Protein AF-A0A6A7G921-F1 (afdb_monomer)

Organism: NCBI:txid1518452

InterPro domains:
  IPR000322 Glycoside hydrolase family 31, TIM barrel domain [PF01055] (3-133)
  IPR013780 Glycosyl hydrolase, all-beta [G3DSA:2.60.40.1180] (153-224)
  IPR013780 Glycosyl hydrolase, all-beta [G3DSA:2.60.40.1180] (225-355)
  IPR017853 Glycoside hydrolase superfamily [SSF51445] (3-141)
  IPR048395 Glycosyl hydrolase family 31, C-terminal domain [PF21365] (141-228)

Secondary structure (DSSP, 8-state):
-HHHHHHHHHHSTTS----EESS--TTGGGT-EEE--S-BSSHHHHHHHHHHHHHHHHTT--SEE-EET-SBS---HHHHHHHHHHHTTSSS-EE---TTSPP-SGGGSHHHHHHHHHHHHHHHHTHHHHHHHHHHHHHH---SEE-HHHH-TT-SGGGS--S-EEETTTEEE----STT-SEEEEEEPSS-EEETTT--EEESSSEEEEEE--TT---EEEETTEEEEEE---SSHHHHTTSPEEEEEE--TTS-EEEEEEE--SS-S--SS-EEEEEEEETTEEEEEEEE-GGGGTT-EEEEEEEET--S--S-EEETTEEPPGGGEEEETTTTEEEEEEEEETTS-EEEEE-

Foldseek 3Di:
DVVQQVVCCVVPVQWHDEDEDDDDDQPCLVRYAYEPPQFALDLVSLLVQLVVQQVCLVSLNQRYGYQFSGAHEHHDPLSNLLSLLVLLPRSNRHHHYYPPHDDSDQVVDPSSVLLNVVNVQVSQFQVQQLVVQVVCCVPPVHGQKHQQCVLVVVDPVSVPDRQKIDRHNWKIWHTDSDPPDQKDWDFDDAWWKAFPPLLATPDHGGDTDIGGHHSSDTGMITGAQEKGKTFRGDPDPVVRVLGAIEIEHHHTPQRKHWDKGKDAPNIGPDCPQIWIWIWMDHPQKTKTHTPDRLVRQPNHWHFKYKYHPAPDDFPWKAKPNRTDDPVQWDADPRRRIIMGTDTGGPSDIIIIGTD

Nearest PDB structures (foldseek):
  2qmj-assembly1_A  TM=9.614E-01  e=1.718E-44  Homo sapiens
  3l4t-assembly1_A  TM=9.668E-01  e=3.507E-44  Homo sapiens
  3ctt-assembly1_A  TM=9.591E-01  e=2.454E-44  unclassified
  3lpp-assembly4_D  TM=9.617E-01  e=1.298E-43  Homo sapiens
  7xoi-assembly8_P  TM=9.635E-01  e=1.336E-38  Aspergillus sojae NBRC 4239

pLDDT: mean 97.69, std 1.47, range [90.44, 98.94]

Sequence (355 aa):
TVATYRGLQTNFPSRRAVVLSRSTFPGSGRYAVHWLGDNTADWVQMAMSIVGMIEFSMFGMPMVGADICGFIGAPDEEMCSRWMQLGAFYPFSRNHNAIGEPDQDPAANPVVAAISRDVLSLRYRYLPYLYTLFYHAHTNGNTVVRPLYNVFPQDVAARDVDDQFMWGNGLMIAPVLVQGATDRNVYFPQGLWYDLVTGGLESNSAATLNVDAPLEKIPVYVRGGAILPTQAPALTTVESRQNPFGLTVALDSALEAAGELYYDDGDDPDMSETYLATLQFKEGVLSAIIEFGEQVADGQIYDNFLLYGYPSNPTVIAVNDAILPSSSWTFDEVNNVLQIFVEVALSEALTVVIK

Structure (mmCIF, N/CA/C/O backbone):
data_AF-A0A6A7G921-F1
#
_entry.id   AF-A0A6A7G921-F1
#
loop_
_atom_site.group_PDB
_atom_site.id
_atom_site.type_symbol
_atom_site.label_atom_id
_atom_site.label_alt_id
_atom_site.label_comp_id
_atom_site.label_asym_id
_atom_site.label_entity_id
_atom_site.label_seq_id
_atom_site.pdbx_PDB_ins_code
_atom_site.Cartn_x
_atom_site.Cartn_y
_atom_site.Cartn_z
_atom_site.occupancy
_atom_site.B_iso_or_equiv
_atom_site.auth_seq_id
_atom_site.auth_comp_id
_atom_site.auth_asym_id
_atom_site.auth_atom_id
_atom_site.pdbx_PDB_model_num
ATOM 1 N N . THR A 1 1 ? 28.036 3.636 -5.675 1.00 94.69 1 THR A N 1
ATOM 2 C CA . THR A 1 1 ? 27.032 3.635 -4.590 1.00 94.69 1 THR A CA 1
ATOM 3 C C . THR A 1 1 ? 27.571 4.163 -3.271 1.00 94.69 1 THR A C 1
ATOM 5 O O . THR A 1 1 ? 27.227 5.282 -2.929 1.00 94.69 1 THR A O 1
ATOM 8 N N . VAL A 1 2 ? 28.465 3.454 -2.560 1.00 97.81 2 VAL A N 1
ATOM 9 C CA . VAL A 1 2 ? 28.975 3.894 -1.234 1.00 97.81 2 VAL A CA 1
ATOM 10 C C . VAL A 1 2 ? 29.609 5.290 -1.260 1.00 97.81 2 VAL A C 1
ATOM 12 O O . VAL A 1 2 ? 29.335 6.103 -0.383 1.00 97.81 2 VAL A O 1
ATOM 15 N N . ALA A 1 3 ? 30.437 5.585 -2.269 1.00 98.12 3 ALA A N 1
ATOM 16 C CA . ALA A 1 3 ? 31.063 6.901 -2.414 1.00 98.12 3 ALA A CA 1
ATOM 17 C C . ALA A 1 3 ? 30.019 8.024 -2.557 1.00 98.12 3 ALA A C 1
ATOM 19 O O . ALA A 1 3 ? 30.110 9.033 -1.865 1.00 98.12 3 ALA A O 1
ATOM 20 N N . THR A 1 4 ? 28.996 7.816 -3.392 1.00 98.12 4 THR A N 1
ATOM 21 C CA . THR A 1 4 ? 27.879 8.755 -3.578 1.00 98.12 4 THR A CA 1
ATOM 22 C C . THR A 1 4 ? 27.080 8.938 -2.291 1.00 98.12 4 THR A C 1
ATOM 24 O O . THR A 1 4 ? 26.843 10.070 -1.891 1.00 98.12 4 THR A O 1
ATOM 27 N N . TYR A 1 5 ? 26.731 7.842 -1.608 1.00 97.50 5 TYR A N 1
ATOM 28 C CA . TYR A 1 5 ? 26.008 7.874 -0.334 1.00 97.50 5 TYR A CA 1
ATOM 29 C C . TYR A 1 5 ? 26.761 8.696 0.724 1.00 97.50 5 TYR A C 1
ATOM 31 O O . TYR A 1 5 ? 26.199 9.619 1.303 1.00 97.50 5 TYR A O 1
ATOM 39 N N . ARG A 1 6 ? 28.067 8.446 0.908 1.00 97.25 6 ARG A N 1
ATOM 40 C CA . ARG A 1 6 ? 28.911 9.231 1.831 1.00 97.25 6 ARG A CA 1
ATOM 41 C C . ARG A 1 6 ? 29.034 10.696 1.418 1.00 97.25 6 ARG A C 1
ATOM 43 O O . ARG A 1 6 ? 29.052 11.574 2.277 1.00 97.25 6 ARG A O 1
ATOM 50 N N . GLY A 1 7 ? 29.117 10.958 0.114 1.00 98.00 7 GLY A N 1
ATOM 51 C CA . GLY A 1 7 ? 29.094 12.312 -0.429 1.00 98.00 7 GLY A CA 1
ATOM 52 C C . GLY A 1 7 ? 27.810 13.046 -0.049 1.00 98.00 7 GLY A C 1
ATOM 53 O O . GLY A 1 7 ? 27.884 14.165 0.449 1.00 98.00 7 GLY A O 1
ATOM 54 N N . LEU A 1 8 ? 26.648 12.404 -0.198 1.00 97.31 8 LEU A N 1
ATOM 55 C CA . LEU A 1 8 ? 25.365 12.971 0.222 1.00 97.31 8 LEU A CA 1
ATOM 56 C C . LEU A 1 8 ? 25.312 13.197 1.734 1.00 97.31 8 LEU A C 1
ATOM 58 O O . LEU A 1 8 ? 24.966 14.293 2.141 1.00 97.31 8 LEU A O 1
ATOM 62 N N . GLN A 1 9 ? 25.758 12.243 2.554 1.00 94.94 9 GLN A N 1
ATOM 63 C CA . GLN A 1 9 ? 25.821 12.430 4.011 1.00 94.94 9 GLN A CA 1
ATOM 64 C C . GLN A 1 9 ? 26.750 13.576 4.435 1.00 94.94 9 GLN A C 1
ATOM 66 O O . GLN A 1 9 ? 26.510 14.229 5.439 1.00 94.94 9 GLN A O 1
ATOM 71 N N . THR A 1 10 ? 27.820 13.841 3.682 1.00 96.56 10 THR A N 1
ATOM 72 C CA . THR A 1 10 ? 28.724 14.964 3.983 1.00 96.56 10 THR A CA 1
ATOM 73 C C . THR A 1 10 ? 28.102 16.308 3.599 1.00 96.56 10 THR A C 1
ATOM 75 O O . THR A 1 10 ? 28.278 17.289 4.313 1.00 96.56 10 THR A O 1
ATOM 78 N N . ASN A 1 11 ? 27.385 16.368 2.472 1.00 97.31 11 ASN A N 1
ATOM 79 C CA . ASN A 1 11 ? 26.785 17.612 1.976 1.00 97.31 11 ASN A CA 1
ATOM 80 C C . ASN A 1 11 ? 25.405 17.906 2.593 1.00 97.31 11 ASN A C 1
ATOM 82 O O . ASN A 1 11 ? 25.003 19.064 2.658 1.00 97.31 11 ASN A O 1
ATOM 86 N N . PHE A 1 12 ? 24.697 16.873 3.053 1.00 96.38 12 PHE A N 1
ATOM 87 C CA . PHE A 1 12 ? 23.348 16.928 3.619 1.00 96.38 12 PHE A CA 1
ATOM 88 C C . PHE A 1 12 ? 23.257 16.026 4.870 1.00 96.38 12 PHE A C 1
ATOM 90 O O . PHE A 1 12 ? 22.553 15.019 4.851 1.00 96.38 12 PHE A O 1
ATOM 97 N N . PRO A 1 13 ? 23.993 16.339 5.953 1.00 93.50 13 PRO A N 1
ATOM 98 C CA . PRO A 1 13 ? 24.142 15.443 7.106 1.00 93.50 13 PRO A CA 1
ATOM 99 C C . PRO A 1 13 ? 22.849 15.172 7.882 1.00 93.50 13 PRO A C 1
ATOM 101 O O . PRO A 1 13 ? 22.725 14.104 8.468 1.00 93.50 13 PRO A O 1
ATOM 104 N N . SER A 1 14 ? 21.890 16.098 7.853 1.00 93.69 14 SER A N 1
ATOM 105 C CA . SER A 1 14 ? 20.587 15.981 8.528 1.00 93.69 14 SER A CA 1
ATOM 106 C C . SER A 1 14 ? 19.486 15.442 7.608 1.00 93.69 14 SER A C 1
ATOM 108 O O . SER A 1 14 ? 18.319 15.755 7.800 1.00 93.69 14 SER A O 1
ATOM 110 N N . ARG A 1 15 ? 19.848 14.734 6.527 1.00 95.00 15 ARG A N 1
ATOM 111 C CA . ARG A 1 15 ? 18.888 14.204 5.546 1.00 95.00 15 ARG A CA 1
ATOM 112 C C . ARG A 1 15 ? 19.252 12.797 5.101 1.00 95.00 15 ARG A C 1
ATOM 114 O O . ARG A 1 15 ? 20.429 12.455 4.942 1.00 95.00 15 ARG A O 1
ATOM 121 N N . ARG A 1 16 ? 18.242 11.980 4.822 1.00 95.31 16 ARG A N 1
ATOM 122 C CA . ARG A 1 16 ? 18.409 10.637 4.272 1.00 95.31 16 ARG A CA 1
ATOM 123 C C . ARG A 1 16 ? 18.876 10.741 2.833 1.00 95.31 16 ARG A C 1
ATOM 125 O O . ARG A 1 16 ? 18.285 11.398 1.980 1.00 95.31 16 ARG A O 1
ATOM 132 N N . ALA A 1 17 ? 19.968 10.047 2.543 1.00 94.88 17 ALA A N 1
ATOM 133 C CA . ALA A 1 17 ? 20.513 9.996 1.200 1.00 94.88 17 ALA A CA 1
ATOM 134 C C . ALA A 1 17 ? 19.670 9.073 0.310 1.00 94.88 17 ALA A C 1
ATOM 136 O O . ALA A 1 17 ? 19.560 7.875 0.573 1.00 94.88 17 ALA A O 1
ATOM 137 N N . VAL A 1 18 ? 19.163 9.607 -0.801 1.00 95.69 18 VAL A N 1
ATOM 138 C CA . VAL A 1 18 ? 18.548 8.811 -1.868 1.00 95.69 18 VAL A CA 1
ATOM 139 C C . VAL A 1 18 ? 19.568 8.611 -2.986 1.00 95.69 18 VAL A C 1
ATOM 141 O O . VAL A 1 18 ? 19.953 9.552 -3.677 1.00 95.69 18 VAL A O 1
ATOM 144 N N . VAL A 1 19 ? 20.020 7.370 -3.166 1.00 98.06 19 VAL A N 1
ATOM 145 C CA . VAL A 1 19 ? 20.916 6.970 -4.259 1.00 98.06 19 VAL A CA 1
ATOM 146 C C . VAL A 1 19 ? 20.221 5.892 -5.071 1.00 98.06 19 VAL A C 1
ATOM 148 O O . VAL A 1 19 ? 19.937 4.825 -4.541 1.00 98.06 19 VAL A O 1
ATOM 151 N N . LEU A 1 20 ? 19.983 6.147 -6.354 1.00 98.25 20 LEU A N 1
ATOM 152 C CA . LEU A 1 20 ? 19.470 5.150 -7.291 1.00 98.25 20 LEU A CA 1
ATOM 153 C C . LEU A 1 20 ? 20.644 4.520 -8.055 1.00 98.25 20 LEU A C 1
ATOM 155 O O . LEU A 1 20 ? 21.427 5.235 -8.681 1.00 98.25 20 LEU A O 1
ATOM 159 N N . SER A 1 21 ? 20.800 3.194 -7.986 1.00 98.31 21 SER A N 1
ATOM 160 C CA . SER A 1 21 ? 21.936 2.476 -8.584 1.00 98.31 21 SER A CA 1
ATOM 161 C C . SER A 1 21 ? 21.491 1.322 -9.476 1.00 98.31 21 SER A C 1
ATOM 163 O O . SER A 1 21 ? 20.717 0.464 -9.053 1.00 98.31 21 SER A O 1
ATOM 165 N N . ARG A 1 22 ? 22.053 1.257 -10.692 1.00 98.25 22 ARG A N 1
ATOM 166 C CA . ARG A 1 22 ? 21.792 0.161 -11.638 1.00 98.25 22 ARG A CA 1
ATOM 167 C C . ARG A 1 22 ? 22.526 -1.115 -11.239 1.00 98.25 22 ARG A C 1
ATOM 169 O O . ARG A 1 22 ? 21.919 -2.153 -11.061 1.00 98.25 22 ARG A O 1
ATOM 176 N N . SER A 1 23 ? 23.846 -1.045 -11.076 1.00 98.31 23 SER A N 1
ATOM 177 C CA . SER A 1 23 ? 24.644 -2.200 -10.645 1.00 98.31 23 SER A CA 1
ATOM 178 C C . SER A 1 23 ? 24.637 -2.329 -9.120 1.00 98.31 23 SER A C 1
ATOM 180 O O . SER A 1 23 ? 24.653 -1.317 -8.405 1.00 98.31 23 SER A O 1
ATOM 182 N N . THR A 1 24 ? 24.621 -3.569 -8.633 1.00 98.50 24 THR A N 1
ATOM 183 C CA . THR A 1 24 ? 24.562 -3.927 -7.212 1.00 98.50 24 THR A CA 1
ATOM 184 C C . THR A 1 24 ? 25.488 -5.117 -6.905 1.00 98.50 24 THR A C 1
ATOM 186 O O . THR A 1 24 ? 25.975 -5.813 -7.793 1.00 98.50 24 THR A O 1
ATOM 189 N N . PHE A 1 25 ? 25.768 -5.312 -5.618 1.00 98.19 25 PHE A N 1
ATOM 190 C CA . PHE A 1 25 ? 26.510 -6.430 -5.015 1.00 98.19 25 PHE A CA 1
ATOM 191 C C . PHE A 1 25 ? 25.893 -6.726 -3.629 1.00 98.19 25 PHE A C 1
ATOM 193 O O . PHE A 1 25 ? 25.278 -5.803 -3.073 1.00 98.19 25 PHE A O 1
ATOM 200 N N . PRO A 1 26 ? 26.036 -7.928 -3.027 1.00 97.88 26 PRO A N 1
ATOM 201 C CA . PRO A 1 26 ? 25.527 -8.197 -1.680 1.00 97.88 26 PRO A CA 1
ATOM 202 C C . PRO A 1 26 ? 25.820 -7.076 -0.671 1.00 97.88 26 PRO A C 1
ATOM 204 O O . PRO A 1 26 ? 26.951 -6.602 -0.551 1.00 97.88 26 PRO A O 1
ATOM 207 N N . GLY A 1 27 ? 24.773 -6.620 0.023 1.00 97.00 27 GLY A N 1
ATOM 208 C CA . GLY A 1 27 ? 24.827 -5.487 0.955 1.00 97.00 27 GLY A CA 1
ATOM 209 C C . GLY A 1 27 ? 24.586 -4.104 0.331 1.00 97.00 27 GLY A C 1
ATOM 210 O O . GLY A 1 27 ? 24.577 -3.110 1.055 1.00 97.00 27 GLY A O 1
ATOM 211 N N . SER A 1 28 ? 24.350 -4.004 -0.984 1.00 98.19 28 SER A N 1
ATOM 212 C CA . SER A 1 28 ? 24.082 -2.713 -1.648 1.00 98.19 28 SER A CA 1
ATOM 213 C C . SER A 1 28 ? 22.816 -2.013 -1.149 1.00 98.19 28 SER A C 1
ATOM 215 O O . SER A 1 28 ? 22.787 -0.782 -1.149 1.00 98.19 28 SER A O 1
ATOM 217 N N . GLY A 1 29 ? 21.817 -2.760 -0.662 1.00 97.50 29 GLY A N 1
ATOM 218 C CA . GLY A 1 29 ? 20.577 -2.209 -0.096 1.00 97.50 29 GLY A CA 1
ATOM 219 C C . GLY A 1 29 ? 20.780 -1.305 1.117 1.00 97.50 29 GLY A C 1
ATOM 220 O O . GLY A 1 29 ? 19.955 -0.439 1.377 1.00 97.50 29 GLY A O 1
ATOM 221 N N . ARG A 1 30 ? 21.932 -1.404 1.796 1.00 96.81 30 ARG A N 1
ATOM 222 C CA . ARG A 1 30 ? 22.319 -0.464 2.858 1.00 96.81 30 ARG A CA 1
ATOM 223 C C . ARG A 1 30 ? 22.515 0.971 2.351 1.00 96.81 30 ARG A C 1
ATOM 225 O O . ARG A 1 30 ? 22.489 1.905 3.145 1.00 96.81 30 ARG A O 1
ATOM 232 N N . TYR A 1 31 ? 22.789 1.147 1.060 1.00 97.56 31 TYR A N 1
ATOM 233 C CA . TYR A 1 31 ? 23.263 2.417 0.509 1.00 97.56 31 TYR A CA 1
ATOM 234 C C . TYR A 1 31 ? 22.406 2.967 -0.627 1.00 97.56 31 TYR A C 1
ATOM 236 O O . TYR A 1 31 ? 22.622 4.116 -1.012 1.00 97.56 31 TYR A O 1
ATOM 244 N N . ALA A 1 32 ? 21.529 2.161 -1.231 1.00 97.44 32 ALA A N 1
ATOM 245 C CA . ALA A 1 32 ? 20.822 2.570 -2.436 1.00 97.44 32 ALA A CA 1
ATOM 246 C C . ALA A 1 32 ? 19.507 1.845 -2.698 1.00 97.44 32 ALA A C 1
ATOM 248 O O . ALA A 1 32 ? 19.320 0.678 -2.360 1.00 97.44 32 ALA A O 1
ATOM 249 N N . VAL A 1 33 ? 18.674 2.578 -3.426 1.00 98.00 33 VAL A N 1
ATOM 250 C CA . VAL A 1 33 ? 17.527 2.125 -4.202 1.00 98.00 33 VAL A CA 1
ATOM 251 C C . VAL A 1 33 ? 18.020 1.451 -5.484 1.00 98.00 33 VAL A C 1
ATOM 253 O O . VAL A 1 33 ? 19.038 1.858 -6.062 1.00 98.00 33 VAL A O 1
ATOM 256 N N . HIS A 1 34 ? 17.288 0.446 -5.954 1.00 98.62 34 HIS A N 1
ATOM 257 C CA . HIS A 1 34 ? 17.547 -0.223 -7.227 1.00 98.62 34 HIS A CA 1
ATOM 258 C C . HIS A 1 34 ? 16.333 -0.124 -8.158 1.00 98.62 34 HIS A C 1
ATOM 260 O O . HIS A 1 34 ? 15.202 0.010 -7.706 1.00 98.62 34 HIS A O 1
ATOM 266 N N . TRP A 1 35 ? 16.567 -0.206 -9.463 1.00 98.62 35 TRP A N 1
ATOM 267 C CA . TRP A 1 35 ? 15.519 -0.470 -10.443 1.00 98.62 35 TRP A CA 1
ATOM 268 C C . TRP A 1 35 ? 16.009 -1.550 -11.400 1.00 98.62 35 TRP A C 1
ATOM 270 O O . TRP A 1 35 ? 17.210 -1.611 -11.667 1.00 98.62 35 TRP A O 1
ATOM 280 N N . LEU A 1 36 ? 15.093 -2.356 -11.939 1.00 98.69 36 LEU A N 1
ATOM 281 C CA . LEU A 1 36 ? 15.415 -3.564 -12.716 1.00 98.69 36 LEU A CA 1
ATOM 282 C C . LEU A 1 36 ? 16.107 -3.304 -14.073 1.00 98.69 36 LEU A C 1
ATOM 284 O O . LEU A 1 36 ? 16.403 -4.245 -14.806 1.00 98.69 36 LEU A O 1
ATOM 288 N N . GLY A 1 37 ? 16.434 -2.050 -14.384 1.00 98.06 37 GLY A N 1
ATOM 289 C CA . GLY A 1 37 ? 17.172 -1.663 -15.578 1.00 98.06 37 GLY A CA 1
ATOM 290 C C . GLY A 1 37 ? 16.272 -1.387 -16.775 1.00 98.06 37 GLY A C 1
ATOM 291 O O . GLY A 1 37 ? 15.084 -1.112 -16.637 1.00 98.06 37 GLY A O 1
ATOM 292 N N . ASP A 1 38 ? 16.896 -1.432 -17.946 1.00 98.50 38 ASP A N 1
ATOM 293 C CA . ASP A 1 38 ? 16.344 -1.012 -19.230 1.00 98.50 38 ASP A CA 1
ATOM 294 C C . ASP A 1 38 ? 15.378 -2.100 -19.769 1.00 98.50 38 ASP A C 1
ATOM 296 O O . ASP A 1 38 ? 15.738 -2.893 -20.641 1.00 98.50 38 ASP A O 1
ATOM 300 N N . ASN A 1 39 ? 14.170 -2.188 -19.198 1.00 98.56 39 ASN A N 1
ATOM 301 C CA . ASN A 1 39 ? 13.118 -3.125 -19.619 1.00 98.56 39 ASN A CA 1
ATOM 302 C C . ASN A 1 39 ? 12.432 -2.679 -20.931 1.00 98.56 39 ASN A C 1
ATOM 304 O O . ASN A 1 39 ? 12.689 -1.602 -21.466 1.00 98.56 39 ASN A O 1
ATOM 308 N N . THR A 1 40 ? 11.554 -3.519 -21.478 1.00 98.62 40 THR A N 1
ATOM 309 C CA . THR A 1 40 ? 10.800 -3.232 -22.715 1.00 98.62 40 THR A CA 1
ATOM 310 C C . THR A 1 40 ? 9.313 -3.085 -22.408 1.00 98.62 40 THR A C 1
ATOM 312 O O . THR A 1 40 ? 8.813 -3.755 -21.504 1.00 98.62 40 THR A O 1
ATOM 315 N N . ALA A 1 41 ? 8.617 -2.232 -23.160 1.00 98.38 41 ALA A N 1
ATOM 316 C CA . ALA A 1 41 ? 7.161 -2.129 -23.202 1.00 98.38 41 ALA A CA 1
ATOM 317 C C . ALA A 1 41 ? 6.550 -3.418 -23.789 1.00 98.38 41 ALA A C 1
ATOM 319 O O . ALA A 1 41 ? 6.232 -3.508 -24.973 1.00 98.38 41 ALA A O 1
ATOM 320 N N . ASP A 1 42 ? 6.480 -4.458 -22.957 1.00 98.06 42 ASP A N 1
ATOM 321 C CA . ASP A 1 42 ? 6.019 -5.800 -23.301 1.00 98.06 42 ASP A CA 1
ATOM 322 C C . ASP A 1 42 ? 5.349 -6.481 -22.088 1.00 98.06 42 ASP A C 1
ATOM 324 O O . ASP A 1 42 ? 5.788 -6.324 -20.945 1.00 98.06 42 ASP A O 1
ATOM 328 N N . TRP A 1 43 ? 4.296 -7.272 -22.325 1.00 98.56 43 TRP A N 1
ATOM 329 C CA . TRP A 1 43 ? 3.520 -7.924 -21.259 1.00 98.56 43 TRP A CA 1
ATOM 330 C C . TRP A 1 43 ? 4.352 -8.942 -20.466 1.00 98.56 43 TRP A C 1
ATOM 332 O O . TRP A 1 43 ? 4.185 -9.062 -19.251 1.00 98.56 43 TRP A O 1
ATOM 342 N N . VAL A 1 44 ? 5.293 -9.637 -21.117 1.00 98.25 44 VAL A N 1
ATOM 343 C CA . VAL A 1 44 ? 6.196 -10.576 -20.437 1.00 98.25 44 VAL A CA 1
ATOM 344 C C . VAL A 1 44 ? 7.160 -9.814 -19.534 1.00 98.25 44 VAL A C 1
ATOM 346 O O . VAL A 1 44 ? 7.397 -10.242 -18.408 1.00 98.25 44 VAL A O 1
ATOM 349 N N . GLN A 1 45 ? 7.679 -8.664 -19.971 1.00 98.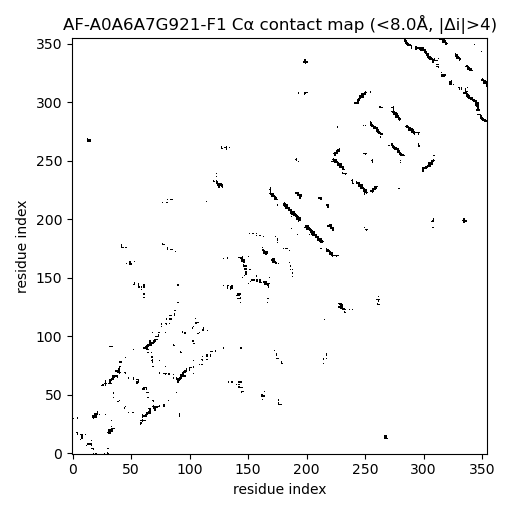56 45 GLN A N 1
ATOM 350 C CA . GLN A 1 45 ? 8.524 -7.805 -19.128 1.00 98.56 45 GLN A CA 1
ATOM 351 C C . GLN A 1 45 ? 7.762 -7.269 -17.910 1.00 98.56 45 GLN A C 1
ATOM 353 O O . GLN A 1 45 ? 8.310 -7.244 -16.805 1.00 98.56 45 GLN A O 1
ATOM 358 N N . MET A 1 46 ? 6.489 -6.903 -18.082 1.00 98.75 46 MET A N 1
ATOM 359 C CA . MET A 1 46 ? 5.629 -6.520 -16.964 1.00 98.75 46 MET A CA 1
ATOM 360 C C . MET A 1 46 ? 5.448 -7.676 -15.972 1.00 98.75 46 MET A C 1
ATOM 362 O O . MET A 1 46 ? 5.615 -7.466 -14.773 1.00 98.75 46 MET A O 1
ATOM 366 N N . ALA A 1 47 ? 5.188 -8.900 -16.435 1.00 98.56 47 ALA A N 1
ATOM 367 C CA . ALA A 1 47 ? 5.081 -10.065 -15.553 1.00 98.56 47 ALA A CA 1
ATOM 368 C C . ALA A 1 47 ? 6.405 -10.375 -14.825 1.00 98.56 47 ALA A C 1
ATOM 370 O O . ALA A 1 47 ? 6.439 -10.497 -13.601 1.00 98.56 47 ALA A O 1
ATOM 371 N N . MET A 1 48 ? 7.524 -10.406 -15.556 1.00 98.56 48 MET A N 1
ATOM 372 C CA . MET A 1 48 ? 8.855 -10.715 -15.011 1.00 98.56 48 MET A CA 1
ATOM 373 C C . MET A 1 48 ? 9.351 -9.677 -13.997 1.00 98.56 48 MET A C 1
ATOM 375 O O . MET A 1 48 ? 10.186 -9.987 -13.145 1.00 98.56 48 MET A O 1
ATOM 379 N N . SER A 1 49 ? 8.816 -8.455 -14.040 1.00 98.81 49 SER A N 1
ATOM 380 C CA . SER A 1 49 ? 9.114 -7.425 -13.042 1.00 98.81 49 SER A CA 1
ATOM 381 C C . SER A 1 49 ? 8.749 -7.845 -11.612 1.00 98.81 49 SER A C 1
ATOM 383 O O . SER A 1 49 ? 9.435 -7.443 -10.671 1.00 98.81 49 SER A O 1
ATOM 385 N N . ILE A 1 50 ? 7.702 -8.665 -11.443 1.00 98.81 50 ILE A N 1
ATOM 386 C CA . ILE A 1 50 ? 7.248 -9.152 -10.136 1.00 98.81 50 ILE A CA 1
ATOM 387 C C . ILE A 1 50 ? 8.304 -10.090 -9.557 1.00 98.81 50 ILE A C 1
ATOM 389 O O . ILE A 1 50 ? 8.734 -9.906 -8.417 1.00 98.81 50 ILE A O 1
ATOM 393 N N . VAL A 1 51 ? 8.787 -11.027 -10.376 1.00 98.25 51 VAL A N 1
ATOM 394 C CA . VAL A 1 51 ? 9.863 -11.955 -10.010 1.00 98.25 51 VAL A CA 1
ATOM 395 C C . VAL A 1 51 ? 11.127 -11.184 -9.634 1.00 98.25 51 VAL A C 1
ATOM 397 O O . VAL A 1 51 ? 11.647 -11.372 -8.535 1.00 98.25 51 VAL A O 1
ATOM 400 N N . GLY A 1 52 ? 11.565 -10.238 -10.472 1.00 98.50 52 GLY A N 1
ATOM 401 C CA . GLY A 1 52 ? 12.741 -9.416 -10.172 1.00 98.50 52 GLY A CA 1
ATOM 402 C C . GLY A 1 52 ? 12.593 -8.618 -8.869 1.00 98.50 52 GLY A C 1
ATOM 403 O O . GLY A 1 52 ? 13.512 -8.558 -8.054 1.00 98.50 52 GLY A O 1
ATOM 404 N N . MET A 1 53 ? 11.421 -8.040 -8.607 1.00 98.00 53 MET A N 1
ATOM 405 C CA . MET A 1 53 ? 11.141 -7.322 -7.358 1.00 98.00 53 MET A CA 1
ATOM 406 C C . MET A 1 53 ? 11.183 -8.240 -6.122 1.00 98.00 53 MET A C 1
ATOM 408 O O . MET A 1 53 ? 11.728 -7.852 -5.081 1.00 98.00 53 MET A O 1
ATOM 412 N N . ILE A 1 54 ? 10.630 -9.451 -6.226 1.00 97.69 54 ILE A N 1
ATOM 413 C CA . ILE A 1 54 ? 10.675 -10.471 -5.169 1.00 97.69 54 ILE A CA 1
ATOM 414 C C . ILE A 1 54 ? 12.126 -10.872 -4.877 1.00 97.69 54 ILE A C 1
ATOM 416 O O . ILE A 1 54 ? 12.547 -10.858 -3.718 1.00 97.69 54 ILE A O 1
ATOM 420 N N . GLU A 1 55 ? 12.911 -11.159 -5.914 1.00 98.12 55 GLU A N 1
ATOM 421 C CA . GLU A 1 55 ? 14.324 -11.525 -5.790 1.00 98.12 55 GLU A CA 1
ATOM 422 C C . GLU A 1 55 ? 15.130 -10.425 -5.085 1.00 98.12 55 GLU A C 1
ATOM 424 O O . GLU A 1 55 ? 15.829 -10.691 -4.106 1.00 98.12 55 GLU A O 1
ATOM 429 N N . PHE A 1 56 ? 14.981 -9.163 -5.500 1.00 98.50 56 PHE A N 1
ATOM 430 C CA . PHE A 1 56 ? 15.686 -8.045 -4.864 1.00 98.50 56 PHE A CA 1
ATOM 431 C C . PHE A 1 56 ? 15.245 -7.786 -3.423 1.00 98.50 56 PHE A C 1
ATOM 433 O O . PHE A 1 56 ? 16.075 -7.406 -2.589 1.00 98.50 56 PHE A O 1
ATOM 440 N N . SER A 1 57 ? 13.984 -8.065 -3.091 1.00 95.81 57 SER A N 1
ATOM 441 C CA . SER A 1 57 ? 13.533 -8.054 -1.699 1.00 95.81 57 SER A CA 1
ATOM 442 C C . SER A 1 57 ? 14.288 -9.100 -0.873 1.00 95.81 57 SER A C 1
ATOM 444 O O . SER A 1 57 ? 14.790 -8.775 0.203 1.00 95.81 57 SER A O 1
ATOM 446 N N . MET A 1 58 ? 14.476 -10.314 -1.403 1.00 94.81 58 MET A N 1
ATOM 447 C CA . MET A 1 58 ? 15.287 -11.364 -0.766 1.00 94.81 58 MET A CA 1
ATOM 448 C C . MET A 1 58 ? 16.784 -11.023 -0.709 1.00 94.81 58 MET A C 1
ATOM 450 O O . MET A 1 58 ? 17.474 -11.433 0.223 1.00 94.81 58 MET A O 1
ATOM 454 N N . PHE A 1 59 ? 17.298 -10.236 -1.656 1.00 97.94 59 PHE A N 1
ATOM 455 C CA . PHE A 1 59 ? 18.681 -9.738 -1.640 1.00 97.94 59 PHE A CA 1
ATOM 456 C C . PHE A 1 59 ? 18.918 -8.613 -0.615 1.00 97.94 59 PHE A C 1
ATOM 458 O O . PHE A 1 59 ? 20.029 -8.080 -0.531 1.00 97.94 59 PHE A O 1
ATOM 465 N N . GLY A 1 60 ? 17.897 -8.236 0.165 1.00 97.81 60 GLY A N 1
ATOM 466 C CA . GLY A 1 60 ? 17.972 -7.148 1.139 1.00 97.81 60 GLY A CA 1
ATOM 467 C C . GLY A 1 60 ? 17.967 -5.765 0.485 1.00 97.81 60 GLY A C 1
ATOM 468 O O . GLY A 1 60 ? 18.559 -4.829 1.020 1.00 97.81 60 GLY A O 1
ATOM 469 N N . MET A 1 61 ? 17.337 -5.632 -0.685 1.00 98.06 61 MET A N 1
ATOM 470 C CA . MET A 1 61 ? 17.146 -4.373 -1.411 1.00 98.06 61 MET A CA 1
ATOM 471 C C . MET A 1 61 ? 15.646 -4.093 -1.600 1.00 98.06 61 MET A C 1
ATOM 473 O O . MET A 1 61 ? 15.142 -4.152 -2.720 1.00 98.06 61 MET A O 1
ATOM 477 N N . PRO A 1 62 ? 14.911 -3.792 -0.513 1.00 97.44 62 PRO A N 1
ATOM 478 C CA . PRO A 1 62 ? 13.450 -3.704 -0.544 1.00 97.44 62 PRO A CA 1
ATOM 479 C C . PRO A 1 62 ? 12.917 -2.502 -1.335 1.00 97.44 62 PRO A C 1
ATOM 481 O O . PRO A 1 62 ? 11.785 -2.540 -1.797 1.00 97.44 62 PRO A O 1
ATOM 484 N N . MET A 1 63 ? 13.705 -1.432 -1.501 1.00 98.19 63 MET A N 1
ATOM 485 C CA . MET A 1 63 ? 13.333 -0.268 -2.313 1.00 98.19 63 MET A CA 1
ATOM 486 C C . MET A 1 63 ? 13.719 -0.537 -3.774 1.00 98.19 63 MET A C 1
ATOM 488 O O . MET A 1 63 ? 14.790 -0.131 -4.233 1.00 98.19 63 MET A O 1
ATOM 492 N N . VAL A 1 64 ? 12.864 -1.290 -4.470 1.00 98.69 64 VAL A N 1
ATOM 493 C CA . VAL A 1 64 ? 13.068 -1.751 -5.850 1.00 98.69 64 VAL A CA 1
ATOM 494 C C . VAL A 1 64 ? 11.780 -1.662 -6.674 1.00 98.69 64 VAL A C 1
ATOM 496 O O . VAL A 1 64 ? 10.683 -1.667 -6.118 1.00 98.69 64 VAL A O 1
ATOM 499 N N . GLY A 1 65 ? 11.915 -1.539 -7.993 1.00 98.69 65 GLY A N 1
ATOM 500 C CA . GLY A 1 65 ? 10.818 -1.574 -8.960 1.00 98.69 65 GLY A CA 1
ATOM 501 C C . GLY A 1 65 ? 11.329 -1.596 -10.402 1.00 98.69 65 GLY A C 1
ATOM 502 O O . GLY A 1 65 ? 12.539 -1.539 -10.639 1.00 98.69 65 GLY A O 1
ATOM 503 N N . ALA A 1 66 ? 10.416 -1.693 -11.364 1.00 98.81 66 ALA A N 1
ATOM 504 C CA . ALA A 1 66 ? 10.719 -1.591 -12.792 1.00 98.81 66 ALA A CA 1
ATOM 505 C C . ALA A 1 66 ? 10.316 -0.220 -13.347 1.00 98.81 66 ALA A C 1
ATOM 507 O O . ALA A 1 66 ? 9.538 0.501 -12.719 1.00 98.81 66 ALA A O 1
ATOM 508 N N . ASP A 1 67 ? 10.814 0.113 -14.538 1.00 98.88 67 ASP A N 1
ATOM 509 C CA . ASP A 1 67 ? 10.335 1.282 -15.270 1.00 98.88 67 ASP A CA 1
ATOM 510 C C . ASP A 1 67 ? 8.918 0.997 -15.784 1.00 98.88 67 ASP A C 1
ATOM 512 O O . ASP A 1 67 ? 8.692 0.116 -16.618 1.00 98.88 67 ASP A O 1
ATOM 516 N N . ILE A 1 68 ? 7.952 1.694 -15.182 1.00 98.88 68 ILE A N 1
ATOM 517 C CA . ILE A 1 68 ? 6.521 1.500 -15.418 1.00 98.88 68 ILE A CA 1
ATOM 518 C C . ILE A 1 68 ? 6.178 1.911 -16.850 1.00 98.88 68 ILE A C 1
ATOM 520 O O . ILE A 1 68 ? 6.668 2.932 -17.327 1.00 98.88 68 ILE A O 1
ATOM 524 N N . CYS A 1 69 ? 5.321 1.113 -17.491 1.00 98.75 69 CYS A N 1
ATOM 525 C CA . CYS A 1 69 ? 4.971 1.164 -18.914 1.00 98.75 69 CYS A CA 1
ATOM 526 C C . CYS A 1 69 ? 6.094 0.718 -19.879 1.00 98.75 69 CYS A C 1
ATOM 528 O O . CYS A 1 69 ? 5.831 0.529 -21.062 1.00 98.75 69 CYS A O 1
ATOM 530 N N . GLY A 1 70 ? 7.288 0.404 -19.363 1.00 98.56 70 GLY A N 1
ATOM 531 C CA . GLY A 1 70 ? 8.434 -0.074 -20.135 1.00 98.56 70 GLY A CA 1
ATOM 532 C C . GLY A 1 70 ? 9.357 1.060 -20.582 1.00 98.56 70 GLY A C 1
ATOM 533 O O . GLY A 1 70 ? 8.905 2.142 -20.935 1.00 98.56 70 GLY A O 1
ATOM 534 N N . PHE A 1 71 ? 10.668 0.821 -20.545 1.00 98.69 71 PHE A N 1
ATOM 535 C CA . PHE A 1 71 ? 11.670 1.816 -20.930 1.00 98.69 71 PHE A CA 1
ATOM 536 C C . PHE A 1 71 ? 11.915 1.852 -22.448 1.00 98.69 71 PHE A C 1
ATOM 538 O O . PHE A 1 71 ? 11.993 2.932 -23.021 1.00 98.69 71 PHE A O 1
ATOM 545 N N . ILE A 1 72 ? 12.060 0.689 -23.096 1.00 98.25 72 ILE A N 1
ATOM 546 C CA . ILE A 1 72 ? 12.283 0.552 -24.549 1.00 98.25 72 ILE A CA 1
ATOM 547 C C . ILE A 1 72 ? 10.963 0.228 -25.251 1.00 98.25 72 ILE A C 1
ATOM 549 O O . ILE A 1 72 ? 10.289 -0.727 -24.864 1.00 98.25 72 ILE A O 1
ATOM 553 N N . GLY A 1 73 ? 10.667 0.914 -26.354 1.00 96.69 73 GLY A N 1
ATOM 554 C CA . GLY A 1 73 ? 9.437 0.744 -27.120 1.00 96.69 73 GLY A CA 1
ATOM 555 C C . GLY A 1 73 ? 8.270 1.565 -26.573 1.00 96.69 73 GLY A C 1
ATOM 556 O O . GLY A 1 73 ? 8.344 2.150 -25.498 1.00 96.69 73 GLY A O 1
ATOM 557 N N . ALA A 1 74 ? 7.175 1.580 -27.331 1.00 95.62 74 ALA A N 1
ATOM 558 C CA . ALA A 1 74 ? 5.969 2.324 -26.998 1.00 95.62 74 ALA A CA 1
ATOM 559 C C . ALA A 1 74 ? 4.861 1.363 -26.528 1.00 95.62 74 ALA A C 1
ATOM 561 O O . ALA A 1 74 ? 4.404 0.545 -27.336 1.00 95.62 74 ALA A O 1
ATOM 562 N N . PRO A 1 75 ? 4.412 1.439 -25.265 1.00 95.31 75 PRO A N 1
ATOM 563 C CA . PRO A 1 75 ? 3.279 0.655 -24.785 1.00 95.31 75 PRO A CA 1
ATOM 564 C C . PRO A 1 75 ? 1.978 1.146 -25.427 1.00 95.31 75 PRO A C 1
ATOM 566 O O . PRO A 1 75 ? 1.828 2.329 -25.741 1.00 95.31 75 PRO A O 1
ATOM 569 N N . ASP A 1 76 ? 1.008 0.247 -25.587 1.00 96.81 76 ASP A N 1
ATOM 570 C CA . ASP A 1 76 ? -0.363 0.666 -25.870 1.00 96.81 76 ASP A CA 1
ATOM 571 C C . ASP A 1 76 ? -1.072 1.160 -24.592 1.00 96.81 76 ASP A C 1
ATOM 573 O O . ASP A 1 76 ? -0.567 1.043 -23.469 1.00 96.81 76 ASP A O 1
ATOM 577 N N . GLU A 1 77 ? -2.250 1.766 -24.772 1.00 98.38 77 GLU A N 1
ATOM 578 C CA . GLU A 1 77 ? -3.054 2.325 -23.677 1.00 98.38 77 GLU A CA 1
ATOM 579 C C . GLU A 1 77 ? -3.380 1.274 -22.607 1.00 98.38 77 GLU A C 1
ATOM 581 O O . GLU A 1 77 ? -3.314 1.567 -21.411 1.00 98.38 77 GLU A O 1
ATOM 586 N N . GLU A 1 78 ? -3.696 0.046 -23.026 1.00 98.75 78 GLU A N 1
ATOM 587 C CA . GLU A 1 78 ? -4.059 -1.042 -22.124 1.00 98.75 78 GLU A CA 1
ATOM 588 C C . GLU A 1 78 ? -2.862 -1.464 -21.271 1.00 98.75 78 GLU A C 1
ATOM 590 O O . GLU A 1 78 ? -2.957 -1.506 -20.042 1.00 98.75 78 GLU A O 1
ATOM 595 N N . MET A 1 79 ? -1.719 -1.723 -21.907 1.00 98.62 79 MET A N 1
ATOM 596 C CA . MET A 1 79 ? -0.498 -2.119 -21.223 1.00 98.62 79 MET A CA 1
ATOM 597 C C . MET A 1 79 ? -0.059 -1.046 -20.236 1.00 98.62 79 MET A C 1
ATOM 599 O O . MET A 1 79 ? 0.211 -1.373 -19.082 1.00 98.62 79 MET A O 1
ATOM 603 N N . CYS A 1 80 ? -0.012 0.228 -20.638 1.00 98.75 80 CYS A N 1
ATOM 604 C CA . CYS A 1 80 ? 0.405 1.278 -19.711 1.00 98.75 80 CYS A CA 1
ATOM 605 C C . CYS A 1 80 ? -0.610 1.461 -18.570 1.00 98.75 80 CYS A C 1
ATOM 607 O O . CYS A 1 80 ? -0.208 1.666 -17.428 1.00 98.75 80 CYS A O 1
ATOM 609 N N . SER A 1 81 ? -1.910 1.265 -18.815 1.00 98.88 81 SER A N 1
ATOM 610 C CA . SER A 1 81 ? -2.927 1.253 -17.752 1.00 98.88 81 SER A CA 1
ATOM 611 C C . SER A 1 81 ? -2.698 0.119 -16.742 1.00 98.88 81 SER A C 1
ATOM 613 O O . SER A 1 81 ? -2.662 0.367 -15.534 1.00 98.88 81 SER A O 1
ATOM 615 N N . ARG A 1 82 ? -2.468 -1.116 -17.213 1.00 98.88 82 ARG A N 1
ATOM 616 C CA . ARG A 1 82 ? -2.163 -2.274 -16.350 1.00 98.88 82 ARG A CA 1
ATOM 617 C C . ARG A 1 82 ? -0.818 -2.141 -15.639 1.00 98.88 82 ARG A C 1
ATOM 619 O O . ARG A 1 82 ? -0.691 -2.523 -14.475 1.00 98.88 82 ARG A O 1
ATOM 626 N N . TRP A 1 83 ? 0.178 -1.544 -16.287 1.00 98.88 83 TRP A N 1
ATOM 627 C CA . TRP A 1 83 ? 1.480 -1.335 -15.666 1.00 98.88 83 TRP A CA 1
ATOM 628 C C . TRP A 1 83 ? 1.442 -0.203 -14.643 1.00 98.88 83 TRP A C 1
ATOM 630 O O . TRP A 1 83 ? 2.075 -0.324 -13.602 1.00 98.88 83 TRP A O 1
ATOM 640 N N . MET A 1 84 ? 0.665 0.862 -14.854 1.00 98.94 84 MET A N 1
ATOM 641 C CA . MET A 1 84 ? 0.434 1.880 -13.821 1.00 98.94 84 MET A CA 1
ATOM 642 C C . MET A 1 84 ? -0.278 1.284 -12.601 1.00 98.94 84 MET A C 1
ATOM 644 O O . MET A 1 84 ? 0.096 1.595 -11.469 1.00 98.94 84 MET A O 1
ATOM 648 N N . GLN A 1 85 ? -1.230 0.369 -12.819 1.00 98.94 85 GLN A N 1
ATOM 649 C CA . GLN A 1 85 ? -1.867 -0.401 -11.750 1.00 98.94 85 GLN A CA 1
ATOM 650 C C . GLN A 1 85 ? -0.859 -1.216 -10.933 1.00 98.94 85 GLN A C 1
ATOM 652 O O . GLN A 1 85 ? -0.780 -1.050 -9.719 1.00 98.94 85 GLN A O 1
ATOM 657 N N . LEU A 1 86 ? -0.065 -2.069 -11.586 1.00 98.94 86 LEU A N 1
ATOM 658 C CA . LEU A 1 86 ? 0.972 -2.869 -10.926 1.00 98.94 86 LEU A CA 1
ATOM 659 C C . LEU A 1 86 ? 2.045 -1.986 -10.270 1.00 98.94 86 LEU A C 1
ATOM 661 O O . LEU A 1 86 ? 2.410 -2.171 -9.111 1.00 98.94 86 LEU A O 1
ATOM 665 N N . GLY A 1 87 ? 2.541 -1.007 -11.016 1.00 98.88 87 GLY A N 1
ATOM 666 C CA . GLY A 1 87 ? 3.672 -0.166 -10.656 1.00 98.88 87 GLY A CA 1
ATOM 667 C C . GLY A 1 87 ? 3.419 0.711 -9.438 1.00 98.88 87 GLY A C 1
ATOM 668 O O . GLY A 1 87 ? 4.339 0.944 -8.654 1.00 98.88 87 GLY A O 1
ATOM 669 N N . ALA A 1 88 ? 2.165 1.101 -9.198 1.00 98.88 88 ALA A N 1
ATOM 670 C CA . ALA A 1 88 ? 1.764 1.768 -7.964 1.00 98.88 88 ALA A CA 1
ATOM 671 C C . ALA A 1 88 ? 2.013 0.917 -6.705 1.00 98.88 88 ALA A C 1
ATOM 673 O O . ALA A 1 88 ? 2.150 1.476 -5.614 1.00 98.88 88 ALA A O 1
ATOM 674 N N . PHE A 1 89 ? 2.156 -0.404 -6.842 1.00 98.88 89 PHE A N 1
ATOM 675 C CA . PHE A 1 89 ? 2.513 -1.322 -5.761 1.00 98.88 89 PHE A CA 1
ATOM 676 C C . PHE A 1 89 ? 3.985 -1.771 -5.783 1.00 98.88 89 PHE A C 1
ATOM 678 O O . PHE A 1 89 ? 4.399 -2.578 -4.949 1.00 98.88 89 PHE A O 1
ATOM 685 N N . TYR A 1 90 ? 4.829 -1.213 -6.655 1.00 98.94 90 TYR A N 1
ATOM 686 C CA . TYR A 1 90 ? 6.277 -1.359 -6.495 1.00 98.94 90 TYR A CA 1
ATOM 687 C C . TYR A 1 90 ? 6.766 -0.524 -5.308 1.00 98.94 90 TYR A C 1
ATOM 689 O O . TYR A 1 90 ? 6.374 0.639 -5.183 1.00 98.94 90 TYR A O 1
ATOM 697 N N . PRO A 1 91 ? 7.660 -1.033 -4.445 1.00 98.69 91 PRO A N 1
ATOM 698 C CA . PRO A 1 91 ? 8.264 -0.221 -3.394 1.00 98.69 91 PRO A CA 1
ATOM 699 C C . PRO A 1 91 ? 8.919 1.057 -3.945 1.00 98.69 91 PRO A C 1
ATOM 701 O O . PRO A 1 91 ? 8.618 2.152 -3.467 1.00 98.69 91 PRO A O 1
ATOM 704 N N . PHE A 1 92 ? 9.699 0.940 -5.027 1.00 98.81 92 PHE A N 1
ATOM 705 C CA . PHE A 1 92 ? 10.158 2.071 -5.838 1.00 98.81 92 PHE A CA 1
ATOM 706 C C . PHE A 1 92 ? 9.308 2.197 -7.113 1.00 98.81 92 PHE A C 1
ATOM 708 O O . PHE A 1 92 ? 9.484 1.445 -8.065 1.00 98.81 92 PHE A O 1
ATOM 715 N N . SER A 1 93 ? 8.380 3.155 -7.130 1.00 98.88 93 SER A N 1
ATOM 716 C CA . SER A 1 93 ? 7.433 3.370 -8.234 1.00 98.88 93 SER A CA 1
ATOM 717 C C . SER A 1 93 ? 7.877 4.538 -9.119 1.00 98.88 93 SER A C 1
ATOM 719 O O . SER A 1 93 ? 7.797 5.692 -8.693 1.00 98.88 93 SER A O 1
ATOM 721 N N . ARG A 1 94 ? 8.317 4.256 -10.352 1.00 98.81 94 ARG A N 1
ATOM 722 C CA . ARG A 1 94 ? 8.760 5.261 -11.333 1.00 98.81 94 ARG A CA 1
ATOM 723 C C . ARG A 1 94 ? 8.304 4.896 -12.749 1.00 98.81 94 ARG A C 1
ATOM 725 O O . ARG A 1 94 ? 8.630 3.822 -13.235 1.00 98.81 94 ARG A O 1
ATOM 732 N N . ASN A 1 95 ? 7.634 5.823 -13.431 1.00 98.81 95 ASN A N 1
ATOM 733 C CA . ASN A 1 95 ? 7.489 5.791 -14.889 1.00 98.81 95 ASN A CA 1
ATOM 734 C C . ASN A 1 95 ? 8.721 6.471 -15.514 1.00 98.81 95 ASN A C 1
ATOM 736 O O . ASN A 1 95 ? 9.102 7.572 -15.102 1.00 98.81 95 ASN A O 1
ATOM 740 N N . HIS A 1 96 ? 9.398 5.781 -16.429 1.00 98.62 96 HIS A N 1
ATOM 741 C CA . HIS A 1 96 ? 10.611 6.257 -17.090 1.00 98.62 96 HIS A CA 1
ATOM 742 C C . HIS A 1 96 ? 10.659 5.727 -18.520 1.00 98.62 96 HIS A C 1
ATOM 744 O O . HIS A 1 96 ? 10.236 4.604 -18.760 1.00 98.62 96 HIS A O 1
ATOM 750 N N . ASN A 1 97 ? 11.169 6.532 -19.450 1.00 98.31 97 ASN A N 1
ATOM 751 C CA . ASN A 1 97 ? 11.074 6.274 -20.882 1.00 98.31 97 ASN A CA 1
ATOM 752 C C . ASN A 1 97 ? 12.414 6.513 -21.590 1.00 98.31 97 ASN A C 1
ATOM 754 O O . ASN A 1 97 ? 13.213 7.347 -21.141 1.00 98.31 97 ASN A O 1
ATOM 758 N N . ALA A 1 98 ? 12.654 5.805 -22.692 1.00 98.06 98 ALA A N 1
ATOM 759 C CA . ALA A 1 98 ? 13.843 5.977 -23.512 1.00 98.06 98 ALA A CA 1
ATOM 760 C C . ALA A 1 98 ? 13.762 7.222 -24.407 1.00 98.06 98 ALA A C 1
ATOM 762 O O . ALA A 1 98 ? 12.705 7.758 -24.737 1.00 98.06 98 ALA A O 1
ATOM 763 N N . ILE A 1 99 ? 14.936 7.698 -24.825 1.00 97.62 99 ILE A N 1
ATOM 764 C CA . ILE A 1 99 ? 15.034 8.807 -25.771 1.00 97.62 99 ILE A CA 1
ATOM 765 C C . ILE A 1 99 ? 14.439 8.412 -27.128 1.00 97.62 99 ILE A C 1
ATOM 767 O O . ILE A 1 99 ? 14.843 7.418 -27.725 1.00 97.62 99 ILE A O 1
ATOM 771 N N . GLY A 1 100 ? 13.535 9.244 -27.644 1.00 96.81 100 GLY A N 1
ATOM 772 C CA . GLY A 1 100 ? 12.926 9.056 -28.962 1.00 96.81 100 GLY A CA 1
ATOM 773 C C . GLY A 1 100 ? 11.659 8.199 -28.970 1.00 96.81 100 GLY A C 1
ATOM 774 O O . GLY A 1 100 ? 11.033 8.112 -30.024 1.00 96.81 100 GLY A O 1
ATOM 775 N N . GLU A 1 101 ? 11.264 7.627 -27.832 1.00 97.12 101 GLU A N 1
ATOM 776 C CA . GLU A 1 101 ? 9.954 6.991 -27.675 1.00 97.12 101 GLU A CA 1
ATOM 777 C C . GLU A 1 101 ? 8.849 8.051 -27.478 1.00 97.12 101 GLU A C 1
ATOM 779 O O . GLU A 1 101 ? 9.140 9.162 -27.018 1.00 97.12 101 GLU A O 1
ATOM 784 N N . PRO A 1 102 ? 7.584 7.749 -27.828 1.00 97.00 102 PRO A N 1
ATOM 785 C CA . PRO A 1 102 ? 6.446 8.624 -27.544 1.00 97.00 102 PRO A CA 1
ATOM 786 C C . PRO A 1 102 ? 6.262 8.877 -26.043 1.00 97.00 102 PRO A C 1
ATOM 788 O O . PRO A 1 102 ? 6.606 8.026 -25.225 1.00 97.00 102 PRO A O 1
ATOM 791 N N . ASP A 1 103 ? 5.667 10.017 -25.685 1.00 97.69 103 ASP A N 1
ATOM 792 C CA . ASP A 1 103 ? 5.347 10.337 -24.291 1.00 97.69 103 ASP A CA 1
ATOM 793 C C . ASP A 1 103 ? 4.433 9.265 -23.674 1.00 97.69 103 ASP A C 1
ATOM 795 O O . ASP A 1 103 ? 3.431 8.859 -24.267 1.00 97.69 103 ASP A O 1
ATOM 799 N N . GLN A 1 104 ? 4.787 8.827 -22.465 1.00 98.25 104 GLN A N 1
ATOM 800 C CA . GLN A 1 104 ? 4.058 7.803 -21.708 1.00 98.25 104 GLN A CA 1
ATOM 801 C C . GLN A 1 104 ? 3.818 8.200 -20.248 1.00 98.25 104 GLN A C 1
ATOM 803 O O . GLN A 1 104 ? 3.480 7.354 -19.417 1.00 98.25 104 GLN A O 1
ATOM 808 N N . ASP A 1 105 ? 4.026 9.474 -19.896 1.00 98.00 105 ASP A N 1
ATOM 809 C CA . ASP A 1 105 ? 3.583 9.965 -18.598 1.00 98.00 105 ASP A CA 1
ATOM 810 C C . ASP A 1 105 ? 2.052 9.839 -18.493 1.00 98.00 105 ASP A C 1
ATOM 812 O O . ASP A 1 105 ? 1.357 9.902 -19.511 1.00 98.00 105 ASP A O 1
ATOM 816 N N . PRO A 1 106 ? 1.485 9.672 -17.282 1.00 98.06 106 PRO A N 1
ATOM 817 C CA . PRO A 1 106 ? 0.059 9.402 -17.151 1.00 98.06 106 PRO A CA 1
ATOM 818 C C . PRO A 1 106 ? -0.850 10.425 -17.839 1.00 98.06 106 PRO A C 1
ATOM 820 O O . PRO A 1 106 ? -1.930 10.054 -18.279 1.00 98.06 106 PRO A O 1
ATOM 823 N N . ALA A 1 107 ? -0.439 11.695 -17.950 1.00 97.88 107 ALA A N 1
ATOM 824 C CA . ALA A 1 107 ? -1.261 12.744 -18.547 1.00 97.88 107 ALA A CA 1
ATOM 825 C C . ALA A 1 107 ? -1.273 12.715 -20.086 1.00 97.88 107 ALA A C 1
ATOM 827 O O . ALA A 1 107 ? -2.141 13.352 -20.687 1.00 97.88 107 ALA A O 1
ATOM 828 N N . ALA A 1 108 ? -0.373 11.961 -20.726 1.00 97.44 108 ALA A N 1
ATOM 829 C CA . ALA A 1 108 ? -0.332 11.793 -22.177 1.00 97.44 108 ALA A CA 1
ATOM 830 C C . ALA A 1 108 ? -1.568 11.056 -22.735 1.00 97.44 108 ALA A C 1
ATOM 832 O O . ALA A 1 108 ? -1.911 11.223 -23.906 1.00 97.44 108 ALA A O 1
ATOM 833 N N . ASN A 1 109 ? -2.273 10.278 -21.902 1.00 98.12 109 ASN A N 1
ATOM 834 C CA . ASN A 1 109 ? -3.491 9.565 -22.279 1.00 98.12 109 ASN A CA 1
ATOM 835 C C . ASN A 1 109 ? -4.582 9.694 -21.186 1.00 98.12 109 ASN A C 1
ATOM 837 O O . ASN A 1 109 ? -4.328 9.346 -20.035 1.00 98.12 109 ASN A O 1
ATOM 841 N N . PRO A 1 110 ? -5.819 10.131 -21.505 1.00 98.25 110 PRO A N 1
ATOM 842 C CA . PRO A 1 110 ? -6.880 10.319 -20.507 1.00 98.25 110 PRO A CA 1
ATOM 843 C C . PRO A 1 110 ? -7.318 9.060 -19.739 1.00 98.25 110 PRO A C 1
ATOM 845 O O . PRO A 1 110 ? -7.681 9.169 -18.566 1.00 98.25 110 PRO A O 1
ATOM 848 N N . VAL A 1 111 ? -7.302 7.883 -20.377 1.00 98.44 111 VAL A N 1
ATOM 849 C CA . VAL A 1 111 ? -7.654 6.601 -19.740 1.00 98.44 111 VAL A CA 1
ATOM 850 C C . VAL A 1 111 ? -6.563 6.212 -18.747 1.00 98.44 111 VAL A C 1
ATOM 852 O O . VAL A 1 111 ? -6.852 5.980 -17.570 1.00 98.44 111 VAL A O 1
ATOM 855 N N . VAL A 1 112 ? -5.300 6.270 -19.185 1.00 98.69 112 VAL A N 1
ATOM 856 C CA . VAL A 1 112 ? -4.138 6.028 -18.316 1.00 98.69 112 VAL A CA 1
ATOM 857 C C . VAL A 1 112 ? -4.127 7.021 -17.154 1.00 98.69 112 VAL A C 1
ATOM 859 O O . VAL A 1 112 ? -3.917 6.609 -16.016 1.00 98.69 112 VAL A O 1
ATOM 862 N N . ALA A 1 113 ? -4.418 8.305 -17.390 1.00 98.75 113 ALA A N 1
ATOM 863 C CA . ALA A 1 113 ? -4.475 9.336 -16.353 1.00 98.75 113 ALA A CA 1
ATOM 864 C C . ALA A 1 113 ? -5.505 9.015 -15.262 1.00 98.75 113 ALA A C 1
ATOM 866 O O . ALA A 1 113 ? -5.214 9.164 -14.073 1.00 98.75 113 ALA A O 1
ATOM 867 N N . ALA A 1 114 ? -6.709 8.588 -15.655 1.00 98.62 114 ALA A N 1
ATOM 868 C CA . ALA A 1 114 ? -7.777 8.262 -14.718 1.00 98.62 114 ALA A CA 1
ATOM 869 C C . ALA A 1 114 ? -7.400 7.064 -13.838 1.00 98.62 114 ALA A C 1
ATOM 871 O O . ALA A 1 114 ? -7.421 7.180 -12.614 1.00 98.62 114 ALA A O 1
ATOM 872 N N . ILE A 1 115 ? -6.958 5.970 -14.460 1.00 98.69 115 ILE A N 1
ATOM 873 C CA . ILE A 1 115 ? -6.539 4.749 -13.760 1.00 98.69 115 ILE A CA 1
ATOM 874 C C . ILE A 1 115 ? -5.337 5.027 -12.853 1.00 98.69 115 ILE A C 1
ATOM 876 O O . ILE A 1 115 ? -5.318 4.624 -11.690 1.00 98.69 115 ILE A O 1
ATOM 880 N N . SER A 1 116 ? -4.356 5.774 -13.362 1.00 98.75 116 SER A N 1
ATOM 881 C CA . SER A 1 116 ? -3.163 6.162 -12.610 1.00 98.75 116 SER A CA 1
ATOM 882 C C . SER A 1 116 ? -3.513 6.981 -11.379 1.00 98.75 116 SER A C 1
ATOM 884 O O . SER A 1 116 ? -2.974 6.722 -10.309 1.00 98.75 116 SER A O 1
ATOM 886 N N . ARG A 1 117 ? -4.419 7.959 -11.494 1.00 98.69 117 ARG A N 1
ATOM 887 C CA . ARG A 1 117 ? -4.848 8.778 -10.354 1.00 98.69 117 ARG A CA 1
ATOM 888 C C . ARG A 1 117 ? -5.474 7.915 -9.266 1.00 98.69 117 ARG A C 1
ATOM 890 O O . ARG A 1 117 ? -5.159 8.110 -8.094 1.00 98.69 117 ARG A O 1
ATOM 897 N N . ASP A 1 118 ? -6.339 6.983 -9.642 1.00 98.19 118 ASP A N 1
ATOM 898 C CA . ASP A 1 118 ? -7.082 6.166 -8.689 1.00 98.19 118 ASP A CA 1
ATOM 899 C C . ASP A 1 118 ? -6.132 5.197 -7.958 1.00 98.19 118 ASP A C 1
ATOM 901 O O . ASP A 1 118 ? -6.106 5.159 -6.724 1.00 98.19 118 ASP A O 1
ATOM 905 N N . VAL A 1 119 ? -5.244 4.506 -8.685 1.00 98.62 119 VAL A N 1
ATOM 906 C CA . VAL A 1 119 ? -4.290 3.566 -8.070 1.00 98.62 119 VAL A CA 1
ATOM 907 C C . VAL A 1 119 ? -3.139 4.261 -7.327 1.00 98.62 119 VAL A C 1
ATOM 909 O O . VAL A 1 119 ? -2.700 3.782 -6.281 1.00 98.62 119 VAL A O 1
ATOM 912 N N . LEU A 1 120 ? -2.669 5.426 -7.788 1.00 98.88 120 LEU A N 1
ATOM 913 C CA . LEU A 1 120 ? -1.679 6.214 -7.045 1.00 98.88 120 LEU A CA 1
ATOM 914 C C . LEU A 1 120 ? -2.295 6.825 -5.786 1.00 98.88 120 LEU A C 1
ATOM 916 O O . LEU A 1 120 ? -1.618 6.909 -4.766 1.00 98.88 120 LEU A O 1
ATOM 920 N N . SER A 1 121 ? -3.581 7.178 -5.809 1.00 98.62 121 SER A N 1
ATOM 921 C CA . SER A 1 121 ? -4.295 7.610 -4.604 1.00 98.62 121 SER A CA 1
ATOM 922 C C . SER A 1 121 ? -4.397 6.475 -3.580 1.00 98.62 121 SER A C 1
ATOM 924 O O . SER A 1 121 ? -4.201 6.720 -2.388 1.00 98.62 121 SER A O 1
ATOM 926 N N . LEU A 1 122 ? -4.612 5.227 -4.025 1.00 98.31 122 LEU A N 1
ATOM 927 C CA . LEU A 1 122 ? -4.510 4.043 -3.160 1.00 98.31 122 LEU A CA 1
ATOM 928 C C . LEU A 1 122 ? -3.09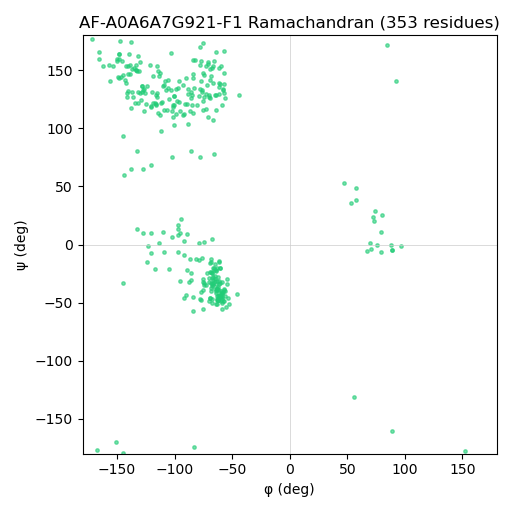2 3.873 -2.604 1.00 98.31 122 LEU A C 1
ATOM 930 O O . LEU A 1 122 ? -2.932 3.729 -1.394 1.00 98.31 122 LEU A O 1
ATOM 934 N N . ARG A 1 123 ? -2.053 3.965 -3.446 1.00 98.88 123 ARG A N 1
ATOM 935 C CA . ARG A 1 123 ? -0.657 3.927 -2.981 1.00 98.88 123 ARG A CA 1
ATOM 936 C C . ARG A 1 123 ? -0.408 4.964 -1.886 1.00 98.88 123 ARG A C 1
ATOM 938 O O . ARG A 1 123 ? 0.121 4.609 -0.839 1.00 98.88 123 ARG A O 1
ATOM 945 N N . TYR A 1 124 ? -0.783 6.223 -2.123 1.00 98.88 124 TYR A N 1
ATOM 946 C CA . TYR A 1 124 ? -0.570 7.324 -1.179 1.00 98.88 124 TYR A CA 1
ATOM 947 C C . TYR A 1 124 ? -1.325 7.109 0.131 1.00 98.88 124 TYR A C 1
ATOM 949 O O . TYR A 1 124 ? -0.774 7.386 1.194 1.00 98.88 124 TYR A O 1
ATOM 957 N N . ARG A 1 125 ? -2.535 6.540 0.065 1.00 98.81 125 ARG A N 1
ATOM 958 C CA . ARG A 1 125 ? -3.311 6.183 1.253 1.00 98.81 125 ARG A CA 1
ATOM 959 C C . ARG A 1 125 ? -2.584 5.188 2.154 1.00 98.81 125 ARG A C 1
ATOM 961 O O . ARG A 1 125 ? -2.624 5.342 3.369 1.00 98.81 125 ARG A O 1
ATOM 968 N N . TYR A 1 126 ? -1.907 4.199 1.572 1.00 98.88 126 TYR A N 1
ATOM 969 C CA . TYR A 1 126 ? -1.199 3.139 2.302 1.00 98.88 126 TYR A CA 1
ATOM 970 C C . TYR A 1 126 ? 0.309 3.393 2.470 1.00 98.88 126 TYR A C 1
ATOM 972 O O . TYR A 1 126 ? 1.041 2.490 2.883 1.00 98.88 126 TYR A O 1
ATOM 980 N N . LEU A 1 127 ? 0.801 4.611 2.206 1.00 98.94 127 LEU A N 1
ATOM 981 C CA . LEU A 1 127 ? 2.197 4.961 2.489 1.00 98.94 127 LEU A CA 1
ATOM 982 C C . LEU A 1 127 ? 2.595 4.757 3.960 1.00 98.94 127 LEU A C 1
ATOM 984 O O . LEU A 1 127 ? 3.704 4.268 4.157 1.00 98.94 127 LEU A O 1
ATOM 988 N N . PRO A 1 128 ? 1.756 5.033 4.983 1.00 98.88 128 PRO A N 1
ATOM 989 C CA . PRO A 1 128 ? 2.115 4.726 6.372 1.00 98.88 128 PRO A CA 1
ATOM 990 C C . PRO A 1 128 ? 2.377 3.236 6.608 1.00 98.88 128 PRO A C 1
ATOM 992 O O . PRO A 1 128 ? 3.360 2.873 7.256 1.00 98.88 128 PRO A O 1
ATOM 995 N N . TYR A 1 129 ? 1.553 2.359 6.022 1.00 98.94 129 TYR A N 1
ATOM 996 C CA . TYR A 1 129 ? 1.784 0.916 6.070 1.00 98.94 129 TYR A CA 1
ATOM 997 C C . TYR A 1 129 ? 3.090 0.540 5.366 1.00 98.94 129 TYR A C 1
ATOM 999 O O . TYR A 1 129 ? 3.948 -0.109 5.964 1.00 98.94 129 TYR A O 1
ATOM 1007 N N . LEU A 1 130 ? 3.289 1.002 4.126 1.00 98.88 130 LEU A N 1
ATOM 1008 C CA . LEU A 1 130 ? 4.508 0.726 3.362 1.00 98.88 130 LEU A CA 1
ATOM 1009 C C . LEU A 1 130 ? 5.767 1.217 4.096 1.00 98.88 130 LEU A C 1
ATOM 1011 O O . LEU A 1 130 ? 6.783 0.526 4.126 1.00 98.88 130 LEU A O 1
ATOM 1015 N N . TYR A 1 131 ? 5.697 2.390 4.716 1.00 98.88 131 TYR A N 1
ATOM 1016 C CA . TYR A 1 131 ? 6.792 2.983 5.471 1.00 98.88 131 TYR A CA 1
ATOM 1017 C C . TYR A 1 131 ? 7.104 2.208 6.755 1.00 98.88 131 TYR A C 1
ATOM 1019 O O . TYR A 1 131 ? 8.272 1.972 7.061 1.00 98.88 131 TYR A O 1
ATOM 1027 N N . THR A 1 132 ? 6.076 1.697 7.435 1.00 98.88 132 THR A N 1
ATOM 1028 C CA . THR A 1 132 ? 6.242 0.775 8.569 1.00 98.88 132 THR A CA 1
ATOM 1029 C C . THR A 1 132 ? 6.915 -0.533 8.132 1.00 98.88 132 THR A C 1
ATOM 1031 O O . THR A 1 132 ? 7.817 -1.030 8.806 1.00 98.88 132 THR A O 1
ATOM 1034 N N . LEU A 1 133 ? 6.593 -1.067 6.946 1.00 98.88 133 LEU A N 1
ATOM 1035 C CA . LEU A 1 133 ? 7.323 -2.219 6.395 1.00 98.88 133 LEU A CA 1
ATOM 1036 C C . LEU A 1 133 ? 8.807 -1.903 6.155 1.00 98.88 133 LEU A C 1
ATOM 1038 O O . LEU A 1 133 ? 9.664 -2.750 6.418 1.00 98.88 133 LEU A O 1
ATOM 1042 N N . PHE A 1 134 ? 9.123 -0.696 5.677 1.00 98.75 134 PHE A N 1
ATOM 1043 C CA . PHE A 1 134 ? 10.506 -0.247 5.503 1.00 98.75 134 PHE A CA 1
ATOM 1044 C C . PHE A 1 134 ? 11.247 -0.061 6.825 1.00 98.75 134 PHE A C 1
ATOM 1046 O O . PHE A 1 134 ? 12.430 -0.401 6.886 1.00 98.75 134 PHE A O 1
ATOM 1053 N N . TYR A 1 135 ? 10.568 0.402 7.876 1.00 98.38 135 TYR A N 1
ATOM 1054 C CA . TYR A 1 135 ? 11.115 0.426 9.230 1.00 98.38 135 TYR A CA 1
ATOM 1055 C C . TYR A 1 135 ? 11.579 -0.975 9.648 1.00 98.38 135 TYR A C 1
ATOM 1057 O O . TYR A 1 135 ? 12.763 -1.165 9.920 1.00 98.38 135 TYR A O 1
ATOM 1065 N N . HIS A 1 136 ? 10.719 -1.994 9.552 1.00 98.31 136 HIS A N 1
ATOM 1066 C CA . HIS A 1 136 ? 11.116 -3.365 9.893 1.00 98.31 136 HIS A CA 1
ATOM 1067 C C . HIS A 1 136 ? 12.186 -3.946 8.961 1.00 98.31 136 HIS A C 1
ATOM 1069 O O . HIS A 1 136 ? 13.001 -4.776 9.378 1.00 98.31 136 HIS A O 1
ATOM 1075 N N . ALA A 1 137 ? 12.201 -3.548 7.688 1.00 98.25 137 ALA A N 1
ATOM 1076 C CA . ALA A 1 137 ? 13.276 -3.931 6.783 1.00 98.25 137 ALA A CA 1
ATOM 1077 C C . ALA A 1 137 ? 14.623 -3.345 7.233 1.00 98.25 137 ALA A C 1
ATOM 1079 O O . ALA A 1 137 ? 15.641 -4.036 7.199 1.00 98.25 137 ALA A O 1
ATOM 1080 N N . HIS A 1 138 ? 14.619 -2.100 7.710 1.00 97.56 138 HIS A N 1
ATOM 1081 C CA . HIS A 1 138 ? 15.795 -1.413 8.227 1.00 97.56 138 HIS A CA 1
ATOM 1082 C C . HIS A 1 138 ? 16.289 -1.998 9.560 1.00 97.56 138 HIS A C 1
ATOM 1084 O O . HIS A 1 138 ? 17.486 -2.244 9.711 1.00 97.56 138 HIS A O 1
ATOM 1090 N N . THR A 1 139 ? 15.389 -2.247 10.514 1.00 97.06 139 THR A N 1
ATOM 1091 C CA . THR A 1 139 ? 15.740 -2.646 11.888 1.00 97.06 139 THR A CA 1
ATOM 1092 C C . THR A 1 139 ? 15.905 -4.152 12.071 1.00 97.06 139 THR A C 1
ATOM 1094 O O . THR A 1 139 ? 16.720 -4.585 12.885 1.00 97.06 139 THR A O 1
ATOM 1097 N N . ASN A 1 140 ? 15.147 -4.967 11.330 1.00 97.31 140 ASN A N 1
ATOM 1098 C CA . ASN A 1 140 ? 15.079 -6.419 11.524 1.00 97.31 140 ASN A CA 1
ATOM 1099 C C . ASN A 1 140 ? 15.495 -7.228 10.286 1.00 97.31 140 ASN A C 1
ATOM 1101 O O . ASN A 1 140 ? 15.611 -8.449 10.375 1.00 97.31 140 ASN A O 1
ATOM 1105 N N . GLY A 1 141 ? 15.732 -6.578 9.141 1.00 96.56 141 GLY A N 1
ATOM 1106 C CA . GLY A 1 141 ? 16.028 -7.272 7.885 1.00 96.56 141 GLY A CA 1
ATOM 1107 C C . GLY A 1 141 ? 14.807 -7.960 7.268 1.00 96.56 141 GLY A C 1
ATOM 1108 O O . GLY A 1 141 ? 14.963 -8.877 6.462 1.00 96.56 141 GLY A O 1
ATOM 1109 N N . ASN A 1 142 ? 13.596 -7.537 7.645 1.00 96.88 142 ASN A N 1
ATOM 1110 C CA . ASN A 1 142 ? 12.361 -8.034 7.045 1.00 96.88 142 ASN A CA 1
ATOM 1111 C C . ASN A 1 142 ? 12.257 -7.629 5.564 1.00 96.88 142 ASN A C 1
ATOM 1113 O O . ASN A 1 142 ? 12.831 -6.640 5.115 1.00 96.88 142 ASN A O 1
ATOM 1117 N N . THR A 1 143 ? 11.459 -8.366 4.797 1.00 97.06 143 THR A N 1
ATOM 1118 C CA . THR A 1 143 ? 11.124 -8.001 3.416 1.00 97.06 143 THR A CA 1
ATOM 1119 C C . THR A 1 143 ? 9.870 -7.127 3.363 1.00 97.06 143 THR A C 1
ATOM 1121 O O . THR A 1 143 ? 8.926 -7.335 4.138 1.00 97.06 143 THR A O 1
ATOM 1124 N N . VAL A 1 144 ? 9.863 -6.161 2.436 1.00 98.38 144 VAL A N 1
ATOM 1125 C CA . VAL A 1 144 ? 8.704 -5.298 2.139 1.00 98.38 144 VAL A CA 1
ATOM 1126 C C . VAL A 1 144 ? 7.766 -6.003 1.167 1.00 98.38 144 VAL A C 1
ATOM 1128 O O . VAL A 1 144 ? 6.617 -6.256 1.512 1.00 98.38 144 VAL A O 1
ATOM 1131 N N . VAL A 1 145 ? 8.271 -6.389 -0.007 1.00 98.19 145 VAL A N 1
ATOM 1132 C CA . VAL A 1 145 ? 7.563 -7.285 -0.925 1.00 98.19 145 VAL A CA 1
ATOM 1133 C C . VAL A 1 145 ? 7.898 -8.727 -0.574 1.00 98.19 145 VAL A C 1
ATOM 1135 O O . VAL A 1 145 ? 9.066 -9.059 -0.358 1.00 98.19 145 VAL A O 1
ATOM 1138 N N . ARG A 1 146 ? 6.881 -9.590 -0.509 1.00 97.69 146 ARG A N 1
ATOM 1139 C CA . ARG A 1 146 ? 7.047 -11.012 -0.192 1.00 97.69 146 ARG A CA 1
ATOM 1140 C C . ARG A 1 146 ? 6.362 -11.886 -1.238 1.00 97.69 146 ARG A C 1
ATOM 1142 O O . ARG A 1 146 ? 5.217 -11.605 -1.589 1.00 97.69 146 ARG A O 1
ATOM 1149 N N . PRO A 1 147 ? 7.002 -12.971 -1.693 1.00 97.56 147 PRO A N 1
ATOM 1150 C CA . PRO A 1 147 ? 6.284 -14.027 -2.385 1.00 97.56 147 PRO A CA 1
ATOM 1151 C C . PRO A 1 147 ? 5.331 -14.726 -1.408 1.00 97.56 147 PRO A C 1
ATOM 1153 O O . PRO A 1 147 ? 5.592 -14.780 -0.199 1.00 97.56 147 PRO A O 1
ATOM 1156 N N . LEU A 1 148 ? 4.245 -15.309 -1.918 1.00 97.88 148 LEU A N 1
ATOM 1157 C CA . LEU A 1 148 ? 3.236 -15.956 -1.072 1.00 97.88 148 LEU A CA 1
ATOM 1158 C C . LEU A 1 148 ? 3.846 -17.066 -0.202 1.00 97.88 148 LEU A C 1
ATOM 1160 O O . LEU A 1 148 ? 3.541 -17.139 0.987 1.00 97.88 148 LEU A O 1
ATOM 1164 N N . TYR A 1 149 ? 4.784 -17.862 -0.725 1.00 95.44 149 TYR A N 1
ATOM 1165 C CA . TYR A 1 149 ? 5.443 -18.924 0.049 1.00 95.44 149 TYR A CA 1
ATOM 1166 C C . TYR A 1 149 ? 6.274 -18.423 1.245 1.00 95.44 149 TYR A C 1
ATOM 1168 O O . TYR A 1 149 ? 6.557 -19.204 2.152 1.00 95.44 149 TYR A O 1
ATOM 1176 N N . ASN A 1 150 ? 6.686 -17.149 1.296 1.00 94.88 150 ASN A N 1
ATOM 1177 C CA . ASN A 1 150 ? 7.323 -16.590 2.497 1.00 94.88 150 ASN A CA 1
ATOM 1178 C C . ASN A 1 150 ? 6.306 -16.308 3.605 1.00 94.88 150 ASN A C 1
ATOM 1180 O O . ASN A 1 150 ? 6.638 -16.422 4.782 1.00 94.88 150 ASN A O 1
A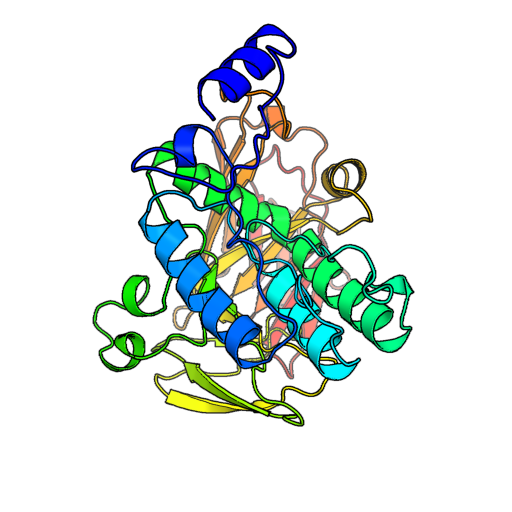TOM 1184 N N . VAL A 1 151 ? 5.078 -15.952 3.234 1.00 96.75 151 VAL A N 1
ATOM 1185 C CA . VAL A 1 151 ? 3.993 -15.669 4.180 1.00 96.75 151 VAL A CA 1
ATOM 1186 C C . VAL A 1 151 ? 3.267 -16.957 4.591 1.00 96.75 151 VAL A C 1
ATOM 1188 O O . VAL A 1 151 ? 2.818 -17.079 5.730 1.00 96.75 151 VAL A O 1
ATOM 1191 N N . PHE A 1 152 ? 3.211 -17.942 3.691 1.00 97.12 152 PHE A N 1
ATOM 1192 C CA . PHE A 1 152 ? 2.517 -19.221 3.857 1.00 97.12 152 PHE A CA 1
ATOM 1193 C C . PHE A 1 152 ? 3.453 -20.413 3.559 1.00 97.12 152 PHE A C 1
ATOM 1195 O O . PHE A 1 152 ? 3.223 -21.165 2.617 1.00 97.12 152 PHE A O 1
ATOM 1202 N N . PRO A 1 153 ? 4.516 -20.646 4.352 1.00 96.00 153 PRO A N 1
ATOM 1203 C CA . PRO A 1 153 ? 5.564 -21.624 4.015 1.00 96.00 153 PRO A CA 1
ATOM 1204 C C . PRO A 1 153 ? 5.105 -23.092 3.998 1.00 96.00 153 PRO A C 1
ATOM 1206 O O . PRO A 1 153 ? 5.765 -23.948 3.401 1.00 96.00 153 PRO A O 1
ATOM 1209 N N . GLN A 1 154 ? 3.989 -23.393 4.668 1.00 96.75 154 GLN A N 1
ATOM 1210 C CA . GLN A 1 154 ? 3.388 -24.732 4.697 1.00 96.75 154 GLN A CA 1
ATOM 1211 C C . GLN A 1 154 ? 2.441 -24.987 3.520 1.00 96.75 154 GLN A C 1
ATOM 1213 O O . GLN A 1 154 ? 2.061 -26.130 3.279 1.00 96.75 154 GLN A O 1
ATOM 1218 N N . ASP A 1 155 ? 2.072 -23.940 2.785 1.00 97.38 155 ASP A N 1
ATOM 1219 C CA . ASP A 1 155 ? 1.244 -24.048 1.597 1.00 97.38 155 ASP A CA 1
ATOM 1220 C C . ASP A 1 155 ? 2.132 -24.395 0.395 1.00 97.38 155 ASP A C 1
ATOM 1222 O O . ASP A 1 155 ? 3.005 -23.628 -0.011 1.00 97.38 155 ASP A O 1
ATOM 1226 N N . VAL A 1 156 ? 1.951 -25.600 -0.146 1.00 96.44 156 VAL A N 1
ATOM 1227 C CA . VAL A 1 156 ? 2.745 -26.076 -1.283 1.00 96.44 156 VAL A CA 1
ATOM 1228 C C . VAL A 1 156 ? 2.344 -25.359 -2.570 1.00 96.44 156 VAL A C 1
ATOM 1230 O O . VAL A 1 156 ? 3.226 -25.074 -3.373 1.00 96.44 156 VAL A O 1
ATOM 1233 N N . ALA A 1 157 ? 1.063 -25.023 -2.749 1.00 96.31 157 ALA A N 1
ATOM 1234 C CA . ALA A 1 157 ? 0.593 -24.337 -3.951 1.00 96.31 157 ALA A CA 1
ATOM 1235 C C . ALA A 1 157 ? 1.129 -22.899 -4.019 1.00 96.31 157 ALA A C 1
ATOM 1237 O O . ALA A 1 157 ? 1.488 -22.429 -5.092 1.00 96.31 157 ALA A O 1
ATOM 1238 N N . ALA A 1 158 ? 1.310 -22.242 -2.868 1.00 96.69 158 ALA A N 1
ATOM 1239 C CA . ALA A 1 158 ? 1.908 -20.907 -2.781 1.00 96.69 158 ALA A CA 1
ATOM 1240 C C . ALA A 1 158 ? 3.362 -20.814 -3.298 1.00 96.69 158 ALA A C 1
ATOM 1242 O O . ALA A 1 158 ? 3.871 -19.706 -3.473 1.00 96.69 158 ALA A O 1
ATOM 1243 N N . ARG A 1 159 ? 4.057 -21.945 -3.505 1.00 95.06 159 ARG A N 1
ATOM 1244 C CA . ARG A 1 159 ? 5.449 -21.987 -4.000 1.00 95.06 159 ARG A CA 1
ATOM 1245 C C . ARG A 1 159 ? 5.569 -21.694 -5.487 1.00 95.06 159 ARG A C 1
ATOM 1247 O O . ARG A 1 159 ? 6.594 -21.160 -5.893 1.00 95.06 159 ARG A O 1
ATOM 1254 N N . ASP A 1 160 ? 4.534 -22.032 -6.248 1.00 94.38 160 ASP A N 1
ATOM 1255 C CA . ASP A 1 160 ? 4.507 -21.891 -7.704 1.00 94.38 160 ASP A CA 1
ATOM 1256 C C . ASP A 1 160 ? 3.798 -20.595 -8.145 1.00 94.38 160 ASP A C 1
ATOM 1258 O O . ASP A 1 160 ? 3.552 -20.402 -9.330 1.00 94.38 160 ASP A O 1
ATOM 1262 N N . VAL A 1 161 ? 3.454 -19.709 -7.199 1.00 97.69 161 VAL A N 1
ATOM 1263 C CA . VAL A 1 161 ? 2.821 -18.413 -7.486 1.00 97.69 161 VAL A CA 1
ATOM 1264 C C . VAL A 1 161 ? 3.890 -17.330 -7.613 1.00 97.69 161 VAL A C 1
ATOM 1266 O O . VAL A 1 161 ? 4.515 -16.944 -6.622 1.00 97.69 161 VAL A O 1
ATOM 1269 N N . ASP A 1 162 ? 4.068 -16.824 -8.829 1.00 95.75 162 ASP A N 1
ATOM 1270 C CA . ASP A 1 162 ? 5.046 -15.794 -9.198 1.00 95.75 162 ASP A CA 1
ATOM 1271 C C . ASP A 1 162 ? 4.414 -14.543 -9.844 1.00 95.75 162 ASP A C 1
ATOM 1273 O O . ASP A 1 162 ? 5.100 -13.555 -10.111 1.00 95.75 162 ASP A O 1
ATOM 1277 N N . ASP A 1 163 ? 3.093 -14.548 -10.015 1.00 98.00 163 ASP A N 1
ATOM 1278 C CA . ASP A 1 163 ? 2.283 -13.491 -10.625 1.00 98.00 163 ASP A CA 1
ATOM 1279 C C . ASP A 1 163 ? 1.385 -12.747 -9.610 1.00 98.00 163 ASP A C 1
ATOM 1281 O O . ASP A 1 163 ? 0.501 -11.961 -9.981 1.00 98.00 163 ASP A O 1
ATOM 1285 N N . GLN A 1 164 ? 1.624 -13.001 -8.321 1.00 98.56 164 GLN A N 1
ATOM 1286 C CA . GLN A 1 164 ? 1.040 -12.338 -7.158 1.00 98.56 164 GLN A CA 1
ATOM 1287 C C . GLN A 1 164 ? 2.138 -12.072 -6.128 1.00 98.56 164 GLN A C 1
ATOM 1289 O O . GLN A 1 164 ? 3.100 -12.832 -6.004 1.00 98.56 164 GLN A O 1
ATOM 1294 N N . PHE A 1 165 ? 1.977 -11.025 -5.329 1.00 98.81 165 PHE A N 1
ATOM 1295 C CA . PHE A 1 165 ? 2.908 -10.735 -4.243 1.00 98.81 165 PHE A CA 1
ATOM 1296 C C . PHE A 1 165 ? 2.209 -10.064 -3.069 1.00 98.81 165 PHE A C 1
ATOM 1298 O O . PHE A 1 165 ? 1.101 -9.547 -3.186 1.00 98.81 165 PHE A O 1
ATOM 1305 N N . MET A 1 166 ? 2.879 -10.069 -1.923 1.00 98.81 166 MET A N 1
ATOM 1306 C CA . MET A 1 166 ? 2.414 -9.419 -0.708 1.00 98.81 166 MET A CA 1
ATOM 1307 C C . MET A 1 166 ? 3.206 -8.143 -0.447 1.00 98.81 166 MET A C 1
ATOM 1309 O O . MET A 1 166 ? 4.428 -8.135 -0.594 1.00 98.81 166 MET A O 1
ATOM 1313 N N . TRP A 1 167 ? 2.543 -7.098 0.036 1.00 98.81 167 TRP A N 1
ATOM 1314 C CA . TRP A 1 167 ? 3.172 -6.101 0.896 1.00 98.81 167 TRP A CA 1
ATOM 1315 C C . TRP A 1 167 ? 3.080 -6.578 2.340 1.00 98.81 167 TRP A C 1
ATOM 1317 O O . TRP A 1 167 ? 1.992 -6.728 2.903 1.00 98.81 167 TRP A O 1
ATOM 1327 N N . GLY A 1 168 ? 4.242 -6.857 2.930 1.00 98.25 168 GLY A N 1
ATOM 1328 C CA . GLY A 1 168 ? 4.336 -7.431 4.260 1.00 98.25 168 GLY A CA 1
ATOM 1329 C C . GLY A 1 168 ? 3.547 -8.735 4.355 1.00 98.25 168 GLY A C 1
ATOM 1330 O O . GLY A 1 168 ? 3.675 -9.619 3.513 1.00 98.25 168 GLY A O 1
ATOM 1331 N N . ASN A 1 169 ? 2.728 -8.850 5.398 1.00 97.19 169 ASN A N 1
ATOM 1332 C CA . ASN A 1 169 ? 1.835 -9.993 5.608 1.00 97.19 169 ASN A CA 1
ATOM 1333 C C . ASN A 1 169 ? 0.352 -9.654 5.400 1.00 97.19 169 ASN A C 1
ATOM 1335 O O . ASN A 1 169 ? -0.476 -10.560 5.489 1.00 97.19 169 ASN A O 1
ATOM 1339 N N . GLY A 1 170 ? 0.021 -8.375 5.195 1.00 98.12 170 GLY A N 1
ATOM 1340 C CA . GLY A 1 170 ? -1.345 -7.868 5.324 1.00 98.12 170 GLY A CA 1
ATOM 1341 C C . GLY A 1 170 ? -2.053 -7.577 4.005 1.00 98.12 170 GLY A C 1
ATOM 1342 O O . GLY A 1 170 ? -3.278 -7.555 3.994 1.00 98.12 170 GLY A O 1
ATOM 1343 N N . LEU A 1 171 ? -1.322 -7.380 2.904 1.00 98.81 171 LEU A N 1
ATOM 1344 C CA . LEU A 1 171 ? -1.901 -6.928 1.638 1.00 98.81 171 LEU A CA 1
ATOM 1345 C C . LEU A 1 171 ? -1.375 -7.755 0.460 1.00 98.81 171 LEU A C 1
ATOM 1347 O O . LEU A 1 171 ? -0.168 -7.790 0.246 1.00 98.81 171 LEU A O 1
ATOM 1351 N N . MET A 1 172 ? -2.261 -8.400 -0.297 1.00 98.88 172 MET A N 1
ATOM 1352 C CA . MET A 1 172 ? -1.949 -9.176 -1.501 1.00 98.88 172 MET A CA 1
ATOM 1353 C C . MET A 1 172 ? -2.305 -8.391 -2.760 1.00 98.88 172 MET A C 1
ATOM 1355 O O . MET A 1 172 ? -3.408 -7.865 -2.864 1.00 98.88 172 MET A O 1
ATOM 1359 N N . ILE A 1 173 ? -1.396 -8.357 -3.729 1.00 98.88 173 ILE A N 1
ATOM 1360 C CA . ILE A 1 173 ? -1.558 -7.690 -5.019 1.00 98.88 173 ILE A CA 1
ATOM 1361 C C . ILE A 1 173 ? -1.544 -8.761 -6.115 1.00 98.88 173 ILE A C 1
ATOM 1363 O O . ILE A 1 173 ? -0.615 -9.571 -6.179 1.00 98.88 173 ILE A O 1
ATOM 1367 N N . ALA A 1 174 ? -2.563 -8.760 -6.976 1.00 98.75 174 ALA A N 1
ATOM 1368 C CA . ALA A 1 174 ? -2.732 -9.722 -8.064 1.00 98.75 174 ALA A CA 1
ATOM 1369 C C . ALA A 1 174 ? -3.073 -8.990 -9.386 1.00 98.75 174 ALA A C 1
ATOM 1371 O O . ALA A 1 174 ? -4.237 -8.896 -9.765 1.00 98.75 174 ALA A O 1
ATOM 1372 N N . PRO A 1 175 ? -2.079 -8.427 -10.099 1.00 98.69 175 PRO A N 1
ATOM 1373 C CA . PRO A 1 175 ? -2.292 -7.567 -11.275 1.00 98.69 175 PRO A CA 1
ATOM 1374 C C . PRO A 1 175 ? -2.744 -8.341 -12.525 1.00 98.69 175 PRO A C 1
ATOM 1376 O O . PRO A 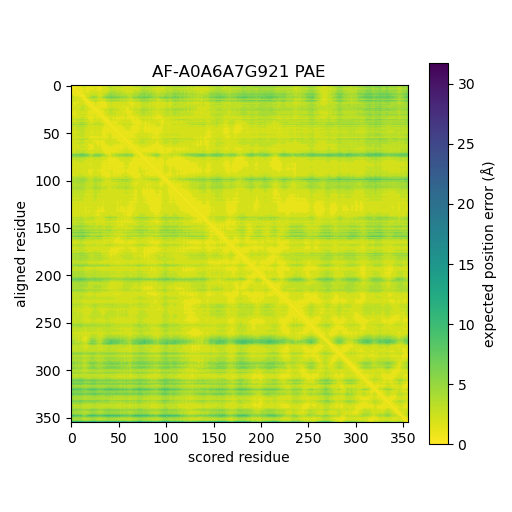1 175 ? -2.379 -9.492 -12.705 1.00 98.69 175 PRO A O 1
ATOM 1379 N N . VAL A 1 176 ? -3.466 -7.733 -13.465 1.00 98.81 176 VAL A N 1
ATOM 1380 C CA . VAL A 1 176 ? -3.688 -8.370 -14.781 1.00 98.81 176 VAL A CA 1
ATOM 1381 C C . VAL A 1 176 ? -2.409 -8.283 -15.619 1.00 98.81 176 VAL A C 1
ATOM 1383 O O . VAL A 1 176 ? -1.866 -7.198 -15.806 1.00 98.81 176 VAL A O 1
ATOM 1386 N N . LEU A 1 177 ? -1.937 -9.425 -16.127 1.00 98.50 177 LEU A N 1
ATOM 1387 C CA . LEU A 1 177 ? -0.666 -9.550 -16.863 1.00 98.50 177 LEU A CA 1
ATOM 1388 C C . LEU A 1 177 ? -0.832 -10.077 -18.296 1.00 98.50 177 LEU A C 1
ATOM 1390 O O . LEU A 1 177 ? 0.150 -10.417 -18.951 1.00 98.50 177 LEU A O 1
ATOM 1394 N N . VAL A 1 178 ? -2.069 -10.161 -18.783 1.00 97.75 178 VAL A N 1
ATOM 1395 C CA . VAL A 1 178 ? -2.396 -10.669 -20.118 1.00 97.75 178 VAL A CA 1
ATOM 1396 C C . VAL A 1 178 ? -3.264 -9.645 -20.837 1.00 97.75 178 VAL A C 1
ATOM 1398 O O . VAL A 1 178 ? -4.241 -9.159 -20.269 1.00 97.75 178 VAL A O 1
ATOM 1401 N N . GLN A 1 179 ? -2.912 -9.348 -22.086 1.00 98.31 179 GLN A N 1
ATOM 1402 C CA . GLN A 1 179 ? -3.646 -8.410 -22.931 1.00 98.31 179 GLN A CA 1
ATOM 1403 C C . GLN A 1 179 ? -5.097 -8.855 -23.160 1.00 98.31 179 GLN A C 1
ATOM 1405 O O . GLN A 1 179 ? -5.368 -10.030 -23.415 1.00 98.31 179 GLN A O 1
ATOM 1410 N N . GLY A 1 180 ? -6.024 -7.903 -23.108 1.00 98.50 180 GLY A N 1
ATOM 1411 C CA . GLY A 1 180 ? -7.457 -8.073 -23.318 1.00 98.50 180 GLY A CA 1
ATOM 1412 C C . GLY A 1 180 ? -8.214 -8.709 -22.150 1.00 98.50 180 GLY A C 1
ATOM 1413 O O . GLY A 1 180 ? -9.426 -8.892 -22.259 1.00 98.50 180 GLY A O 1
ATOM 1414 N N . ALA A 1 181 ? -7.545 -9.073 -21.053 1.00 98.50 181 ALA A N 1
ATOM 1415 C CA . ALA A 1 181 ? -8.190 -9.750 -19.935 1.00 98.50 181 ALA A CA 1
ATOM 1416 C C . ALA A 1 181 ? -8.988 -8.772 -19.054 1.00 98.50 181 ALA A C 1
ATOM 1418 O O . ALA A 1 181 ? -8.503 -7.703 -18.668 1.00 98.50 181 ALA A O 1
ATOM 1419 N N . THR A 1 182 ? -10.213 -9.171 -18.709 1.00 98.44 182 THR A N 1
ATOM 1420 C CA . THR A 1 182 ? -11.135 -8.450 -17.809 1.00 98.44 182 THR A CA 1
ATOM 1421 C C . THR A 1 182 ? -11.392 -9.193 -16.500 1.00 98.44 182 THR A C 1
ATOM 1423 O O . THR A 1 182 ? -12.155 -8.731 -15.657 1.00 98.44 182 THR A O 1
ATOM 1426 N N . ASP A 1 183 ? -10.753 -10.341 -16.338 1.00 98.56 183 ASP A N 1
ATOM 1427 C CA . ASP A 1 183 ? -10.764 -11.210 -15.174 1.00 98.56 183 ASP A CA 1
ATOM 1428 C C . ASP A 1 183 ? -9.403 -11.909 -15.094 1.00 98.56 183 ASP A C 1
ATOM 1430 O O . ASP A 1 183 ? -8.621 -11.906 -16.053 1.00 98.56 183 ASP A O 1
ATOM 1434 N N . ARG A 1 184 ? -9.082 -12.485 -13.937 1.00 98.31 184 ARG A N 1
ATOM 1435 C CA . ARG A 1 184 ? -7.911 -13.356 -13.808 1.00 98.31 184 ARG A CA 1
ATOM 1436 C C . ARG A 1 184 ? -8.119 -14.418 -12.745 1.00 98.31 184 ARG A C 1
ATOM 1438 O O . ARG A 1 184 ? -8.884 -14.244 -11.804 1.00 98.31 184 ARG A O 1
ATOM 1445 N N . ASN A 1 185 ? -7.362 -15.503 -12.858 1.00 98.56 185 ASN A N 1
ATOM 1446 C CA . ASN A 1 185 ? -7.239 -16.459 -11.769 1.00 98.56 185 ASN A CA 1
ATOM 1447 C C . ASN A 1 185 ? -6.300 -15.895 -10.691 1.00 98.56 185 ASN A C 1
ATOM 1449 O O . ASN A 1 185 ? -5.218 -15.384 -11.000 1.00 98.56 185 ASN A O 1
ATOM 1453 N N . VAL A 1 186 ? -6.728 -15.988 -9.436 1.00 98.75 186 VAL A N 1
ATOM 1454 C CA . VAL A 1 186 ? -5.974 -15.573 -8.248 1.00 98.75 186 VAL A CA 1
ATOM 1455 C C . VAL A 1 186 ? -5.979 -16.727 -7.261 1.00 98.75 186 VAL A C 1
ATOM 1457 O O . VAL A 1 186 ? -7.037 -17.239 -6.895 1.00 98.75 186 VAL A O 1
ATOM 1460 N N . TYR A 1 187 ? -4.795 -17.157 -6.841 1.00 98.75 187 TYR A N 1
ATOM 1461 C CA . TYR A 1 187 ? -4.637 -18.096 -5.744 1.00 98.75 187 TYR A CA 1
ATOM 1462 C C . TYR A 1 187 ? -4.750 -17.362 -4.407 1.00 98.75 187 TYR A C 1
ATOM 1464 O O . TYR A 1 187 ? -3.956 -16.470 -4.104 1.00 98.75 187 TYR A O 1
ATOM 1472 N N . PHE A 1 188 ? -5.721 -17.763 -3.596 1.00 98.69 188 PHE A N 1
ATOM 1473 C CA . PHE A 1 188 ? -5.890 -17.325 -2.220 1.00 98.69 188 PHE A CA 1
ATOM 1474 C C . PHE A 1 188 ? -5.372 -18.421 -1.290 1.00 98.69 188 PHE A C 1
ATOM 1476 O O . PHE A 1 188 ? -5.923 -19.520 -1.295 1.00 98.69 188 PHE A O 1
ATOM 1483 N N . PRO A 1 189 ? -4.342 -18.152 -0.474 1.00 98.19 189 PRO A N 1
ATOM 1484 C CA . PRO A 1 189 ? -3.952 -19.033 0.623 1.00 98.19 189 PRO A CA 1
ATOM 1485 C C . PRO A 1 189 ? -5.047 -19.135 1.693 1.00 98.19 189 PRO A C 1
ATOM 1487 O O . PRO A 1 189 ? -5.942 -18.292 1.769 1.00 98.19 189 PRO A O 1
ATOM 1490 N N . GLN A 1 190 ? -4.949 -20.125 2.584 1.00 97.38 190 GLN A N 1
ATOM 1491 C CA . GLN A 1 190 ? -5.912 -20.288 3.680 1.00 97.38 190 GLN A CA 1
ATOM 1492 C C . GLN A 1 190 ? -6.012 -19.019 4.549 1.00 97.38 190 GLN A C 1
ATOM 1494 O O . GLN A 1 190 ? -5.017 -18.550 5.105 1.00 97.38 190 GLN A O 1
ATOM 1499 N N . GLY A 1 191 ? -7.233 -18.509 4.718 1.00 96.75 191 GLY A N 1
ATOM 1500 C CA . GLY A 1 191 ? -7.532 -17.311 5.501 1.00 96.75 191 GLY A CA 1
ATOM 1501 C C . GLY A 1 191 ? -8.785 -16.606 4.989 1.00 96.75 191 GLY A C 1
ATOM 1502 O O . GLY A 1 191 ? -9.427 -17.090 4.060 1.00 96.75 191 GLY A O 1
ATOM 1503 N N . LEU A 1 192 ? -9.118 -15.470 5.604 1.00 98.62 192 LEU A N 1
ATOM 1504 C CA . LEU A 1 192 ? -10.098 -14.527 5.066 1.00 98.62 192 LEU A CA 1
ATOM 1505 C C . LEU A 1 192 ? -9.362 -13.479 4.229 1.00 98.62 192 LEU A C 1
ATOM 1507 O O . LEU A 1 192 ? -8.310 -12.990 4.644 1.00 98.62 192 LEU A O 1
ATOM 1511 N N . TRP A 1 193 ? -9.911 -13.142 3.070 1.00 98.81 193 TRP A N 1
ATOM 1512 C CA . TRP A 1 193 ? -9.361 -12.159 2.146 1.00 98.81 193 TRP A CA 1
ATOM 1513 C C . TRP A 1 193 ? -10.460 -11.203 1.720 1.00 98.81 193 TRP A C 1
ATOM 1515 O O . TRP A 1 193 ? -11.471 -11.632 1.166 1.00 98.81 193 TRP A O 1
ATOM 1525 N N . TYR A 1 194 ? -10.251 -9.921 1.983 1.00 98.88 194 TYR A N 1
ATOM 1526 C CA . TYR A 1 194 ? -11.210 -8.858 1.708 1.00 98.88 194 TYR A CA 1
ATOM 1527 C C . TYR A 1 194 ? -10.707 -7.997 0.559 1.00 98.88 194 TYR A C 1
ATOM 1529 O O . TYR A 1 194 ? -9.525 -7.660 0.541 1.00 98.88 194 TYR A O 1
ATOM 1537 N N . ASP A 1 195 ? -11.565 -7.620 -0.384 1.00 98.75 195 ASP A N 1
ATOM 1538 C CA . ASP A 1 195 ? -11.227 -6.614 -1.398 1.00 98.75 195 ASP A CA 1
ATOM 1539 C C . ASP A 1 195 ? -10.810 -5.306 -0.704 1.00 98.75 195 ASP A C 1
ATOM 1541 O O . ASP A 1 195 ? -11.490 -4.825 0.203 1.00 98.75 195 ASP A O 1
ATOM 1545 N N . LEU A 1 196 ? -9.664 -4.741 -1.099 1.00 98.62 196 LEU A N 1
ATOM 1546 C CA . LEU A 1 196 ? -9.084 -3.558 -0.454 1.00 98.62 196 LEU A CA 1
ATOM 1547 C C . LEU A 1 196 ? -10.005 -2.334 -0.507 1.00 98.62 196 LEU A C 1
ATOM 1549 O O . LEU A 1 196 ? -9.942 -1.479 0.372 1.00 98.62 196 LEU A O 1
ATOM 1553 N N . VAL A 1 197 ? -10.795 -2.197 -1.570 1.00 97.31 197 VAL A N 1
ATOM 1554 C CA . VAL A 1 197 ? -11.584 -0.990 -1.819 1.00 97.31 197 VAL A CA 1
ATOM 1555 C C . VAL A 1 197 ? -12.972 -1.132 -1.214 1.00 97.31 197 VAL A C 1
ATOM 1557 O O . VAL A 1 197 ? -13.445 -0.200 -0.565 1.00 97.31 197 VAL A O 1
ATOM 1560 N N . THR A 1 198 ? -13.628 -2.274 -1.421 1.00 97.94 198 THR A N 1
ATOM 1561 C CA . THR A 1 198 ? -15.005 -2.484 -0.950 1.00 97.94 198 THR A CA 1
ATOM 1562 C C . THR A 1 198 ? -15.075 -3.045 0.464 1.00 97.94 198 THR A C 1
ATOM 1564 O O . THR A 1 198 ? -16.115 -2.915 1.102 1.00 97.94 198 THR A O 1
ATOM 1567 N N . GLY A 1 199 ? -14.010 -3.689 0.950 1.00 98.44 199 GLY A N 1
ATOM 1568 C CA . GLY A 1 199 ? -13.998 -4.444 2.204 1.00 98.44 199 GLY A CA 1
ATOM 1569 C C . GLY A 1 199 ? -14.810 -5.743 2.170 1.00 98.44 199 GLY A C 1
ATOM 1570 O O . GLY A 1 199 ? -14.870 -6.448 3.177 1.00 98.44 199 GLY A O 1
ATOM 1571 N N . GLY A 1 200 ? -15.423 -6.077 1.029 1.00 98.44 200 GLY A N 1
ATOM 1572 C CA . GLY A 1 200 ? -16.195 -7.301 0.845 1.00 98.44 200 GLY A CA 1
ATOM 1573 C C . GLY A 1 200 ? -15.304 -8.542 0.858 1.00 98.44 200 GLY A C 1
ATOM 1574 O O . GLY A 1 200 ? -14.164 -8.512 0.397 1.00 98.44 200 GLY A O 1
ATOM 1575 N N . LEU A 1 201 ? -15.821 -9.646 1.397 1.00 98.50 201 LEU A N 1
ATOM 1576 C CA . LEU A 1 201 ? -15.105 -10.919 1.473 1.00 98.50 201 LEU A CA 1
ATOM 1577 C C . LEU A 1 201 ? -15.008 -11.572 0.084 1.00 98.50 201 LEU A C 1
ATOM 1579 O O . LEU A 1 201 ? -16.023 -11.977 -0.477 1.00 98.50 201 LEU A O 1
ATOM 1583 N N . GLU A 1 202 ? -13.789 -11.731 -0.427 1.00 98.25 202 GLU A N 1
ATOM 1584 C CA . GLU A 1 202 ? -13.512 -12.394 -1.707 1.00 98.25 202 GLU A CA 1
ATOM 1585 C C . GLU A 1 202 ? -13.279 -13.900 -1.524 1.00 98.25 202 GLU A C 1
ATOM 1587 O O . GLU A 1 202 ? -13.790 -14.726 -2.277 1.00 98.25 202 GLU A O 1
ATOM 1592 N N . SER A 1 203 ? -12.513 -14.277 -0.496 1.00 98.19 203 SER A N 1
ATOM 1593 C CA . SER A 1 203 ? -12.193 -15.678 -0.213 1.00 98.19 203 SER A CA 1
ATOM 1594 C C . SER A 1 203 ? -12.104 -15.957 1.283 1.00 98.19 203 SER A C 1
ATOM 1596 O O . SER A 1 203 ? -11.654 -15.122 2.065 1.00 98.19 203 SER A O 1
ATOM 1598 N N . ASN A 1 204 ? -12.510 -17.162 1.680 1.00 96.94 204 ASN A N 1
ATOM 1599 C CA . ASN A 1 204 ? -12.414 -17.682 3.046 1.00 96.94 204 ASN A CA 1
ATOM 1600 C C . ASN A 1 204 ? -11.716 -19.054 3.136 1.00 96.94 204 ASN A C 1
ATOM 1602 O O . ASN A 1 204 ? -11.760 -19.718 4.176 1.00 96.94 204 ASN A O 1
ATOM 1606 N N . SER A 1 205 ? -11.110 -19.515 2.040 1.00 95.69 205 SER A N 1
ATOM 1607 C CA . SER A 1 205 ? -10.473 -20.829 1.954 1.00 95.69 205 SER A CA 1
ATOM 1608 C C . SER A 1 205 ? -9.301 -20.825 0.978 1.00 95.69 205 SER A C 1
ATOM 1610 O O . SER A 1 205 ? -9.201 -19.953 0.116 1.00 95.69 205 SER A O 1
ATOM 1612 N N . ALA A 1 206 ? -8.405 -21.804 1.128 1.00 97.12 206 ALA A N 1
ATOM 1613 C CA . ALA A 1 206 ? -7.328 -22.014 0.171 1.00 97.12 206 ALA A CA 1
ATOM 1614 C C . ALA A 1 206 ? -7.893 -22.466 -1.188 1.00 97.12 206 ALA A C 1
ATOM 1616 O O . ALA A 1 206 ? -8.357 -23.602 -1.316 1.00 97.12 206 ALA A O 1
ATOM 1617 N N . ALA A 1 207 ? -7.877 -21.586 -2.189 1.00 97.00 207 ALA A N 1
ATOM 1618 C CA . ALA A 1 207 ? -8.443 -21.858 -3.507 1.00 97.00 207 ALA A CA 1
ATOM 1619 C C . ALA A 1 207 ? -7.918 -20.893 -4.575 1.00 97.00 207 ALA A C 1
ATOM 1621 O O . ALA A 1 207 ? -7.601 -19.741 -4.291 1.00 97.00 207 ALA A O 1
ATOM 1622 N N . THR A 1 208 ? -7.905 -21.345 -5.829 1.00 98.44 208 THR A N 1
ATOM 1623 C CA . THR A 1 208 ? -7.815 -20.446 -6.984 1.00 98.44 208 THR A CA 1
ATOM 1624 C C . THR A 1 208 ? -9.219 -20.036 -7.400 1.00 98.44 208 THR A C 1
ATOM 1626 O O . THR A 1 208 ? -10.031 -20.898 -7.738 1.00 98.44 208 THR A O 1
ATOM 1629 N N . LEU A 1 209 ? -9.495 -18.735 -7.397 1.00 98.50 209 LEU A N 1
ATOM 1630 C CA . LEU A 1 209 ? -10.763 -18.167 -7.848 1.00 98.50 209 LEU A CA 1
ATOM 1631 C C . LEU A 1 209 ? -10.528 -17.332 -9.108 1.00 98.50 209 LEU A C 1
ATOM 1633 O O . LEU A 1 209 ? -9.478 -16.706 -9.249 1.00 98.50 209 LEU A O 1
ATOM 1637 N N . ASN A 1 210 ? -11.494 -17.338 -10.023 1.00 98.50 210 ASN A N 1
ATOM 1638 C CA . ASN A 1 210 ? -11.538 -16.379 -11.121 1.00 98.50 210 ASN A CA 1
ATOM 1639 C C . ASN A 1 210 ? -12.233 -15.116 -10.602 1.00 98.50 210 ASN A C 1
ATOM 1641 O O . ASN A 1 210 ? -13.362 -15.209 -10.121 1.00 98.50 210 ASN A O 1
ATOM 1645 N N . VAL A 1 211 ? -11.532 -13.986 -10.636 1.00 98.50 211 VAL A N 1
ATOM 1646 C CA . VAL A 1 211 ? -11.989 -12.718 -10.055 1.00 98.50 211 VAL A CA 1
ATOM 1647 C C . VAL A 1 211 ? -12.104 -11.650 -11.132 1.00 98.50 211 VAL A C 1
ATOM 1649 O O . VAL A 1 211 ? -11.273 -11.588 -12.045 1.00 98.50 211 VAL A O 1
ATOM 1652 N N . ASP A 1 212 ? -13.098 -10.775 -10.988 1.00 98.19 212 ASP A N 1
ATOM 1653 C CA . ASP A 1 212 ? -13.289 -9.635 -11.880 1.00 98.19 212 ASP A CA 1
ATOM 1654 C C . ASP A 1 212 ? -12.116 -8.653 -11.771 1.00 98.19 212 ASP A C 1
ATOM 1656 O O . ASP A 1 212 ? -11.753 -8.172 -10.691 1.00 98.19 212 ASP A O 1
ATOM 1660 N N . ALA A 1 213 ? -11.554 -8.308 -12.923 1.00 98.44 213 ALA A N 1
ATOM 1661 C CA . ALA A 1 213 ? -10.446 -7.378 -13.061 1.00 98.44 213 ALA A CA 1
ATOM 1662 C C . ALA A 1 213 ? -10.609 -6.535 -14.339 1.00 98.44 213 ALA A C 1
ATOM 1664 O O . ALA A 1 213 ? -9.747 -6.597 -15.222 1.00 98.44 213 ALA A O 1
ATOM 1665 N N . PRO A 1 214 ? -11.707 -5.762 -14.492 1.00 98.38 214 PRO A N 1
ATOM 1666 C CA . PRO A 1 214 ? -11.869 -4.848 -15.625 1.00 98.38 214 PRO A CA 1
ATOM 1667 C C . PRO A 1 214 ? -10.703 -3.852 -15.701 1.00 98.38 214 PRO A C 1
ATOM 1669 O O . PRO A 1 214 ? -9.905 -3.745 -14.765 1.00 98.38 214 PRO A O 1
ATOM 1672 N N . LEU A 1 215 ? -10.566 -3.134 -16.819 1.00 98.50 215 LEU A N 1
ATOM 1673 C CA . LEU A 1 215 ? -9.400 -2.278 -17.075 1.00 98.50 215 LEU A CA 1
ATOM 1674 C C . LEU A 1 215 ? -9.147 -1.270 -15.949 1.00 98.50 215 LEU A C 1
ATOM 1676 O O . LEU A 1 215 ? -8.000 -1.002 -15.619 1.00 98.50 215 LEU A O 1
ATOM 1680 N N . GLU A 1 216 ? -10.201 -0.775 -15.309 1.00 97.19 216 GLU A N 1
ATOM 1681 C CA . GLU A 1 216 ? -10.159 0.228 -14.249 1.00 97.19 216 GLU A CA 1
ATOM 1682 C C . GLU A 1 216 ? -9.823 -0.350 -12.863 1.00 97.19 216 GLU A C 1
ATOM 1684 O O . GLU A 1 216 ? -9.514 0.408 -11.944 1.00 97.19 216 GLU A O 1
ATOM 1689 N N . LYS A 1 217 ? -9.850 -1.681 -12.698 1.00 96.50 217 LYS A N 1
ATOM 1690 C CA . LYS A 1 217 ? -9.647 -2.365 -11.414 1.00 96.50 217 LYS A CA 1
ATOM 1691 C C . LYS A 1 217 ? -8.382 -3.221 -11.427 1.00 96.50 217 LYS A C 1
ATOM 1693 O O . LYS A 1 217 ? -8.205 -4.089 -12.279 1.00 96.50 217 LYS A O 1
ATOM 1698 N N . ILE A 1 218 ? -7.558 -3.043 -10.396 1.00 98.31 218 ILE A N 1
ATOM 1699 C CA . ILE A 1 218 ? -6.534 -4.012 -9.999 1.00 98.31 218 ILE A CA 1
ATOM 1700 C C . ILE A 1 218 ? -7.039 -4.836 -8.805 1.00 98.31 218 ILE A C 1
ATOM 1702 O O . ILE A 1 218 ? -7.452 -4.245 -7.806 1.00 98.31 218 ILE A O 1
ATOM 1706 N N . PRO A 1 219 ? -7.007 -6.179 -8.875 1.00 98.69 219 PRO A N 1
ATOM 1707 C CA . PRO A 1 219 ? -7.284 -7.035 -7.725 1.00 98.69 219 PRO A CA 1
ATOM 1708 C C . PRO A 1 219 ? -6.244 -6.853 -6.610 1.00 98.69 219 PRO A C 1
ATOM 1710 O O . PRO A 1 219 ? -5.055 -7.150 -6.781 1.00 98.69 219 PRO A O 1
ATOM 1713 N N . VAL A 1 220 ? -6.697 -6.354 -5.458 1.00 98.81 220 VAL A N 1
ATOM 1714 C CA . VAL A 1 220 ? -5.880 -6.153 -4.256 1.00 98.81 220 VAL A CA 1
ATOM 1715 C C . VAL A 1 220 ? -6.699 -6.541 -3.034 1.00 98.81 220 VAL A C 1
ATOM 1717 O O . VAL A 1 220 ? -7.841 -6.106 -2.897 1.00 98.81 220 VAL A O 1
ATOM 1720 N N . TYR A 1 221 ? -6.113 -7.340 -2.145 1.00 98.94 221 TYR A N 1
ATOM 1721 C CA . TYR A 1 221 ? -6.841 -7.976 -1.053 1.00 98.94 221 TYR A CA 1
ATOM 1722 C C . TYR A 1 221 ? -6.138 -7.810 0.291 1.00 98.94 221 TYR A C 1
ATOM 1724 O O . TYR A 1 221 ? -4.946 -8.093 0.416 1.00 98.94 221 TYR A O 1
ATOM 1732 N N . VAL A 1 222 ? -6.881 -7.398 1.315 1.00 98.88 222 VAL A N 1
ATOM 1733 C CA . VAL A 1 222 ? -6.411 -7.360 2.701 1.00 98.88 222 VAL A CA 1
ATOM 1734 C C . VAL A 1 222 ? -6.624 -8.725 3.339 1.00 98.88 222 VAL A C 1
ATOM 1736 O O . VAL A 1 222 ? -7.709 -9.304 3.266 1.00 98.88 222 VAL A O 1
ATOM 1739 N N . ARG A 1 223 ? -5.587 -9.243 3.988 1.00 98.81 223 ARG A N 1
ATOM 1740 C CA . ARG A 1 223 ? -5.655 -10.485 4.754 1.00 98.81 223 ARG A CA 1
ATOM 1741 C C . ARG A 1 223 ? -6.367 -10.240 6.087 1.00 98.81 223 ARG A C 1
ATOM 1743 O O . ARG A 1 223 ? -5.987 -9.337 6.827 1.00 98.81 223 ARG A O 1
ATOM 1750 N N . GLY A 1 224 ? -7.337 -11.083 6.429 1.00 98.75 224 GLY A N 1
ATOM 1751 C CA . GLY A 1 224 ? -7.937 -11.111 7.762 1.00 98.75 224 GLY A CA 1
ATOM 1752 C C . GLY A 1 224 ? -6.886 -11.352 8.847 1.00 98.75 224 GLY A C 1
ATOM 1753 O O . GLY A 1 224 ? -5.972 -12.164 8.675 1.00 98.75 224 GLY A O 1
ATOM 1754 N N . GLY A 1 225 ? -7.011 -10.626 9.951 1.00 98.69 225 GLY A N 1
ATOM 1755 C CA . GLY A 1 225 ? -6.038 -10.577 11.036 1.00 98.69 225 GLY A CA 1
ATOM 1756 C C . GLY A 1 225 ? -5.069 -9.394 10.949 1.00 98.69 225 GLY A C 1
ATOM 1757 O O . GLY A 1 225 ? -4.223 -9.254 11.829 1.00 98.69 225 GLY A O 1
ATOM 1758 N N . ALA A 1 226 ? -5.160 -8.543 9.921 1.00 98.75 226 ALA A N 1
ATOM 1759 C CA . ALA A 1 226 ? -4.244 -7.422 9.714 1.00 98.75 226 ALA A CA 1
ATOM 1760 C C . ALA A 1 226 ? -4.904 -6.060 9.979 1.00 98.75 226 ALA A C 1
ATOM 1762 O O . ALA A 1 226 ? -6.036 -5.807 9.566 1.00 98.75 226 ALA A O 1
ATOM 1763 N N . ILE A 1 227 ? -4.149 -5.157 10.606 1.00 98.94 227 ILE A N 1
ATOM 1764 C CA . ILE A 1 227 ? -4.458 -3.727 10.687 1.00 98.94 227 ILE A CA 1
ATOM 1765 C C . ILE A 1 227 ? -3.437 -2.967 9.842 1.00 98.94 227 ILE A C 1
ATOM 1767 O O . ILE A 1 227 ? -2.231 -3.078 10.064 1.00 98.94 227 ILE A O 1
ATOM 1771 N N . LEU A 1 228 ? -3.919 -2.199 8.865 1.00 98.88 228 LEU A N 1
ATOM 1772 C CA . LEU A 1 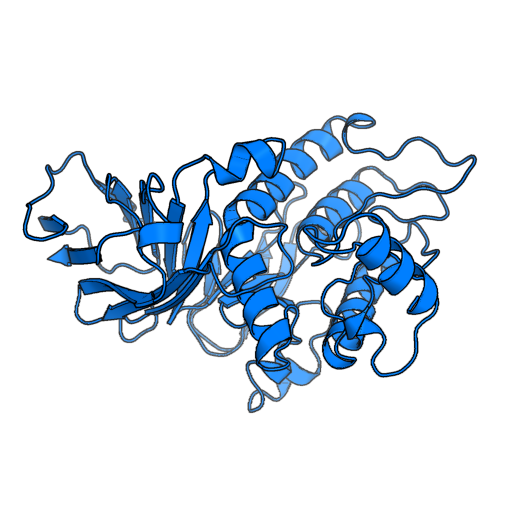228 ? -3.103 -1.384 7.971 1.00 98.88 228 LEU A CA 1
ATOM 1773 C C . LEU A 1 228 ? -3.305 0.099 8.313 1.00 98.88 228 LEU A C 1
ATOM 1775 O O . LEU A 1 228 ? -4.419 0.605 8.130 1.00 98.88 228 LEU A O 1
ATOM 1779 N N . PRO A 1 229 ? -2.272 0.820 8.783 1.00 98.81 229 PRO A N 1
ATOM 1780 C CA . PRO A 1 229 ? -2.369 2.257 8.942 1.00 98.81 229 PRO A CA 1
ATOM 1781 C C . PRO A 1 229 ? -2.425 2.953 7.583 1.00 98.81 229 PRO A C 1
ATOM 1783 O O . PRO A 1 229 ? -1.744 2.584 6.620 1.00 98.81 229 PRO A O 1
ATOM 1786 N N . THR A 1 230 ? -3.240 3.995 7.529 1.00 98.88 230 THR A N 1
ATOM 1787 C CA . THR A 1 230 ? -3.503 4.804 6.343 1.00 98.88 230 THR A CA 1
ATOM 1788 C C . THR A 1 230 ? -3.390 6.281 6.678 1.00 98.88 230 THR A C 1
ATOM 1790 O O . THR A 1 230 ? -3.430 6.661 7.845 1.00 98.88 230 THR A O 1
ATOM 1793 N N . GLN A 1 231 ? -3.249 7.115 5.657 1.00 98.38 231 GLN A N 1
ATOM 1794 C CA . GLN A 1 231 ? -3.310 8.568 5.778 1.00 98.38 231 GLN A CA 1
ATOM 1795 C C . GLN A 1 231 ? -4.062 9.124 4.572 1.00 98.38 231 GLN A C 1
ATOM 1797 O O . GLN A 1 231 ? -3.987 8.541 3.486 1.00 98.38 231 GLN A O 1
ATOM 1802 N N . ALA A 1 232 ? -4.823 10.210 4.720 1.00 97.50 232 ALA A N 1
ATOM 1803 C CA . ALA A 1 232 ? -5.552 10.740 3.569 1.00 97.50 232 ALA A CA 1
ATOM 1804 C C . ALA A 1 232 ? -4.557 11.164 2.459 1.00 97.50 232 ALA A C 1
ATOM 1806 O O . ALA A 1 232 ? -3.587 11.877 2.739 1.00 97.50 232 ALA A O 1
ATOM 1807 N N . PRO A 1 233 ? -4.742 10.723 1.200 1.00 98.12 233 PRO A N 1
ATOM 1808 C CA . PRO A 1 233 ? -3.771 10.975 0.141 1.00 98.12 233 PRO A CA 1
ATOM 1809 C C . PRO A 1 233 ? -3.762 12.450 -0.289 1.00 98.12 233 PRO A C 1
ATOM 1811 O O . PRO A 1 233 ? -4.747 13.168 -0.137 1.00 98.12 233 PRO A O 1
ATOM 1814 N N . ALA A 1 234 ? -2.649 12.884 -0.878 1.00 98.38 234 ALA A N 1
ATOM 1815 C CA . ALA A 1 234 ? -2.485 14.189 -1.522 1.00 98.38 234 ALA A CA 1
ATOM 1816 C C . ALA A 1 234 ? -1.571 14.043 -2.753 1.00 98.38 234 ALA A C 1
ATOM 1818 O O . ALA A 1 234 ? -1.110 12.942 -3.049 1.00 98.38 234 ALA A O 1
ATOM 1819 N N . LEU A 1 235 ? -1.286 15.134 -3.472 1.00 97.94 235 LEU A N 1
ATOM 1820 C CA . LEU A 1 235 ? -0.422 15.083 -4.661 1.00 97.94 235 LEU A CA 1
ATOM 1821 C C . LEU A 1 235 ? 1.046 14.812 -4.301 1.00 97.94 235 LEU A C 1
ATOM 1823 O O . LEU A 1 235 ? 1.793 14.217 -5.081 1.00 97.94 235 LEU A O 1
ATOM 1827 N N . THR A 1 236 ? 1.468 15.229 -3.108 1.00 98.69 236 THR A N 1
ATOM 1828 C CA . THR A 1 236 ? 2.835 15.047 -2.611 1.00 98.69 236 THR A CA 1
ATOM 1829 C C . THR A 1 236 ? 2.843 14.455 -1.208 1.00 98.69 236 THR A C 1
ATOM 1831 O O . THR A 1 236 ? 1.882 14.607 -0.457 1.00 98.69 236 THR A O 1
ATOM 1834 N N . THR A 1 237 ? 3.948 13.812 -0.824 1.00 98.44 237 THR A N 1
ATOM 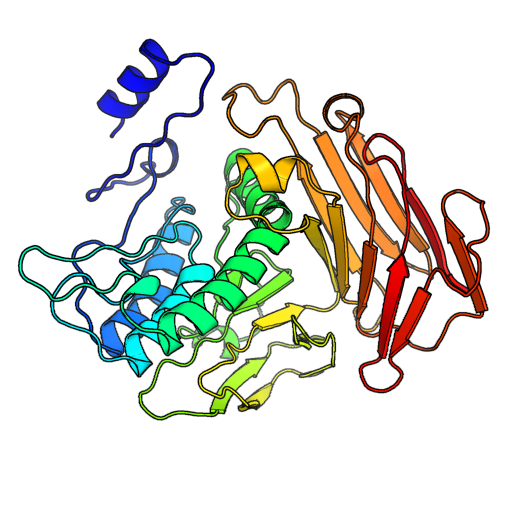1835 C CA . THR A 1 237 ? 4.134 13.349 0.559 1.00 98.44 237 THR A CA 1
ATOM 1836 C C . THR A 1 237 ? 4.310 14.503 1.541 1.00 98.44 237 THR A C 1
ATOM 1838 O O . THR A 1 237 ? 4.008 14.341 2.714 1.00 98.44 237 THR A O 1
ATOM 1841 N N . VAL A 1 238 ? 4.750 15.679 1.078 1.00 97.94 238 VAL A N 1
ATOM 1842 C CA . VAL A 1 238 ? 4.808 16.898 1.901 1.00 97.94 238 VAL A CA 1
ATOM 1843 C C . VAL A 1 238 ? 3.410 17.282 2.386 1.00 97.94 238 VAL A C 1
ATOM 1845 O O . VAL A 1 238 ? 3.237 17.591 3.559 1.00 97.94 238 VAL A O 1
ATOM 1848 N N . GLU A 1 239 ? 2.418 17.223 1.496 1.00 98.38 239 GLU A N 1
ATOM 1849 C CA . GLU A 1 239 ? 1.018 17.504 1.825 1.00 98.38 239 GLU A CA 1
ATOM 1850 C C . GLU A 1 239 ? 0.357 16.320 2.536 1.00 98.38 239 GLU A C 1
ATOM 1852 O O . GLU A 1 239 ? -0.274 16.506 3.570 1.00 98.38 239 GLU A O 1
ATOM 1857 N N . SER A 1 240 ? 0.517 15.090 2.028 1.00 98.38 240 SER A N 1
ATOM 1858 C CA . SER A 1 240 ? -0.205 13.937 2.582 1.00 98.38 240 SER A CA 1
ATOM 1859 C C . SER A 1 240 ? 0.187 13.654 4.027 1.00 98.38 240 SER A C 1
ATOM 1861 O O . SER A 1 240 ? -0.657 13.228 4.800 1.00 98.38 240 SER A O 1
ATOM 1863 N N . ARG A 1 241 ? 1.437 13.940 4.414 1.00 98.06 241 ARG A N 1
ATOM 1864 C CA . ARG A 1 241 ? 1.923 13.776 5.793 1.00 98.06 241 ARG A CA 1
ATOM 1865 C C . ARG A 1 241 ? 1.301 14.756 6.791 1.00 98.06 241 ARG A C 1
ATOM 1867 O O . ARG A 1 241 ? 1.472 14.565 7.988 1.00 98.06 241 ARG A O 1
ATOM 1874 N N . GLN A 1 242 ? 0.607 15.790 6.317 1.00 97.31 242 GLN A N 1
ATOM 1875 C CA . GLN A 1 242 ? -0.149 16.730 7.152 1.00 97.31 242 GLN A CA 1
ATOM 1876 C C . GLN A 1 242 ? -1.611 16.307 7.325 1.00 97.31 242 GLN A C 1
ATOM 1878 O O . GLN A 1 242 ? -2.336 16.920 8.105 1.00 97.31 242 GLN A O 1
ATOM 1883 N N . ASN A 1 243 ? -2.059 15.297 6.579 1.00 98.38 243 ASN A N 1
ATOM 1884 C CA . ASN A 1 243 ? -3.437 14.848 6.628 1.00 98.38 243 ASN A CA 1
ATOM 1885 C C . ASN A 1 243 ? -3.675 13.872 7.789 1.00 98.38 243 ASN A C 1
ATOM 1887 O O . ASN A 1 243 ? -2.739 13.205 8.238 1.00 98.38 243 ASN A O 1
ATOM 1891 N N . PRO A 1 244 ? -4.936 13.714 8.220 1.00 98.44 244 PRO A N 1
ATOM 1892 C CA . PRO A 1 244 ? -5.304 12.714 9.211 1.00 98.44 244 PRO A CA 1
ATOM 1893 C C . PRO A 1 244 ? -4.930 11.282 8.814 1.00 98.44 244 PRO A C 1
ATOM 1895 O O . PRO A 1 244 ? -4.962 10.900 7.636 1.00 98.44 244 PRO A O 1
ATOM 1898 N N . PHE A 1 245 ? -4.615 10.489 9.833 1.00 98.75 245 PHE A N 1
ATOM 1899 C CA . PHE A 1 245 ? -4.453 9.048 9.754 1.00 98.75 245 PHE A CA 1
ATOM 1900 C C . PHE A 1 245 ? -5.803 8.332 9.837 1.00 98.75 245 PHE A C 1
ATOM 1902 O O . PHE A 1 245 ? -6.774 8.825 10.402 1.00 98.75 245 PHE A O 1
ATOM 1909 N N . GLY A 1 246 ? -5.836 7.102 9.347 1.00 98.69 246 GLY A N 1
ATOM 1910 C CA . GLY A 1 246 ? -6.932 6.171 9.584 1.00 98.69 246 GLY A CA 1
ATOM 1911 C C . GLY A 1 246 ? -6.436 4.736 9.634 1.00 98.69 246 GLY A C 1
ATOM 1912 O O . GLY A 1 246 ? -5.265 4.478 9.352 1.00 98.69 246 GLY A O 1
ATOM 1913 N N . LEU A 1 247 ? -7.311 3.783 9.940 1.00 98.88 247 LEU A N 1
ATOM 1914 C CA . LEU A 1 247 ? -6.957 2.360 9.996 1.00 98.88 247 LEU A CA 1
ATOM 1915 C C . LEU A 1 247 ? -7.891 1.523 9.121 1.00 98.88 247 LEU A C 1
ATOM 1917 O O . LEU A 1 247 ? -9.108 1.651 9.208 1.00 98.88 247 LEU A O 1
ATOM 1921 N N . THR A 1 248 ? -7.324 0.618 8.324 1.00 98.88 248 THR A N 1
ATOM 1922 C CA . THR A 1 248 ? -8.058 -0.519 7.749 1.00 98.88 248 THR A CA 1
ATOM 1923 C C . THR A 1 248 ? -7.844 -1.735 8.646 1.00 98.88 248 THR A C 1
ATOM 1925 O O . THR A 1 248 ? -6.720 -2.211 8.768 1.00 98.88 248 THR A O 1
ATOM 1928 N N . VAL A 1 249 ? -8.896 -2.230 9.286 1.00 98.88 249 VAL A N 1
ATOM 1929 C CA . VAL A 1 249 ? -8.888 -3.337 10.250 1.00 98.88 249 VAL A CA 1
ATOM 1930 C C . VAL A 1 249 ? -9.610 -4.525 9.615 1.00 98.88 249 VAL A C 1
ATOM 1932 O O . VAL A 1 249 ? -10.836 -4.587 9.610 1.00 98.88 249 VAL A O 1
ATOM 1935 N N . ALA A 1 250 ? -8.870 -5.474 9.050 1.00 98.88 250 ALA A N 1
ATOM 1936 C CA . ALA A 1 250 ? -9.455 -6.670 8.455 1.00 98.88 250 ALA A CA 1
ATOM 1937 C C . ALA A 1 250 ? -9.525 -7.790 9.490 1.00 98.88 250 ALA A C 1
ATOM 1939 O O . ALA A 1 250 ? -8.491 -8.306 9.912 1.00 98.88 250 ALA A O 1
ATOM 1940 N N . LEU A 1 251 ? -10.732 -8.181 9.894 1.00 98.81 251 LEU A N 1
ATOM 1941 C CA . LEU A 1 251 ? -10.919 -9.183 10.940 1.00 98.81 251 LEU A CA 1
ATOM 1942 C C . LEU A 1 251 ? -10.674 -10.601 10.422 1.00 98.81 251 LEU A C 1
ATOM 1944 O O . LEU A 1 251 ? -11.048 -10.946 9.300 1.00 98.81 251 LEU A O 1
ATOM 1948 N N . ASP A 1 252 ? -10.035 -11.439 11.230 1.00 98.56 252 ASP A N 1
ATOM 1949 C CA . ASP A 1 252 ? -9.947 -12.873 10.963 1.00 98.56 252 ASP A CA 1
ATOM 1950 C C . ASP A 1 252 ? -11.198 -13.635 11.451 1.00 98.56 252 ASP A C 1
ATOM 1952 O O . ASP A 1 252 ? -12.189 -13.060 11.903 1.00 98.56 252 ASP A O 1
ATOM 1956 N N . SER A 1 253 ? -11.162 -14.967 11.366 1.00 97.44 253 SER A N 1
ATOM 1957 C CA . SER A 1 253 ? -12.260 -15.825 11.826 1.00 97.44 253 SER A CA 1
ATOM 1958 C C . SER A 1 253 ? -12.509 -15.781 13.340 1.00 97.44 253 SER A C 1
ATOM 1960 O O . SER A 1 253 ? -13.558 -16.241 13.785 1.00 97.44 253 SER A O 1
ATOM 1962 N N . ALA A 1 254 ? -11.550 -15.289 14.130 1.00 98.12 254 ALA A N 1
ATOM 1963 C CA . ALA A 1 254 ? -11.688 -15.071 15.567 1.00 98.12 254 ALA A CA 1
ATOM 1964 C C . ALA A 1 254 ? -12.169 -13.645 15.894 1.00 98.12 254 ALA A C 1
ATOM 1966 O O . ALA A 1 254 ? -12.317 -13.314 17.069 1.00 98.12 254 ALA A O 1
ATOM 1967 N N . LEU A 1 255 ? -12.455 -12.827 14.872 1.00 98.25 255 LEU A N 1
ATOM 1968 C CA . LEU A 1 255 ? -12.732 -11.398 14.996 1.00 98.25 255 LEU A CA 1
ATOM 1969 C C . LEU A 1 255 ? -11.573 -10.644 15.657 1.00 98.25 255 LEU A C 1
ATOM 1971 O O . LEU A 1 255 ? -11.792 -9.728 16.447 1.00 98.25 255 LEU A O 1
ATOM 1975 N N . GLU A 1 256 ? -10.342 -11.038 15.333 1.00 98.69 256 GLU A N 1
ATOM 1976 C CA . GLU A 1 256 ? -9.122 -10.387 15.795 1.00 98.69 256 GLU A CA 1
ATOM 1977 C C . GLU A 1 256 ? -8.352 -9.777 14.618 1.00 98.69 256 GLU A C 1
ATOM 1979 O O . GLU A 1 256 ? -8.467 -10.213 13.468 1.00 98.69 256 GLU A O 1
ATOM 1984 N N . ALA A 1 257 ? -7.565 -8.742 14.906 1.00 98.81 257 ALA A N 1
ATOM 1985 C CA . ALA A 1 257 ? -6.595 -8.182 13.975 1.00 98.81 257 ALA A CA 1
ATOM 1986 C C . ALA A 1 257 ? -5.439 -7.511 14.724 1.00 98.81 257 ALA A C 1
ATOM 1988 O O . ALA A 1 257 ? -5.605 -7.049 15.853 1.00 98.81 257 ALA A O 1
ATOM 1989 N N . ALA A 1 258 ? -4.268 -7.439 14.098 1.00 98.81 258 ALA A N 1
ATOM 1990 C CA . ALA A 1 258 ? -3.103 -6.762 14.655 1.00 98.81 258 ALA A CA 1
ATOM 1991 C C . ALA A 1 258 ? -2.307 -6.019 13.578 1.00 98.81 258 ALA A C 1
ATOM 1993 O O . ALA A 1 258 ? -2.313 -6.387 12.401 1.00 98.81 258 ALA A O 1
ATOM 1994 N N . GLY A 1 259 ? -1.596 -4.978 13.992 1.00 98.69 259 GLY A N 1
ATOM 1995 C CA . GLY A 1 259 ? -0.709 -4.206 13.134 1.00 98.69 259 GLY A CA 1
ATOM 1996 C C . GLY A 1 259 ? 0.180 -3.281 13.948 1.00 98.69 259 GLY A C 1
ATOM 1997 O O . GLY A 1 259 ? 0.138 -3.278 15.174 1.00 98.69 259 GLY A O 1
ATOM 1998 N N . GLU A 1 260 ? 0.976 -2.485 13.253 1.00 98.56 260 GLU A N 1
ATOM 1999 C CA . GLU A 1 260 ? 1.869 -1.498 13.853 1.00 98.56 260 GLU A CA 1
ATOM 2000 C C . GLU A 1 260 ? 1.848 -0.233 12.994 1.00 98.56 260 GLU A C 1
ATOM 2002 O O . GLU A 1 260 ? 1.594 -0.295 11.785 1.00 98.56 260 GLU A O 1
ATOM 2007 N N . LEU A 1 261 ? 2.125 0.909 13.619 1.00 98.69 261 LEU A N 1
ATOM 2008 C CA . LEU A 1 261 ? 2.363 2.178 12.942 1.00 98.69 261 LEU A CA 1
ATOM 2009 C C . LEU A 1 261 ? 3.699 2.750 13.404 1.00 98.69 261 LEU A C 1
ATOM 2011 O O . LEU A 1 261 ? 3.844 3.131 14.563 1.00 98.69 261 LEU A O 1
ATOM 2015 N N . TYR A 1 262 ? 4.643 2.843 12.471 1.00 98.69 262 TYR A N 1
ATOM 2016 C CA . TYR A 1 262 ? 5.867 3.614 12.637 1.00 98.69 262 TYR A CA 1
ATOM 2017 C C . TYR A 1 262 ? 5.718 4.997 11.995 1.00 98.69 262 TYR A C 1
ATOM 2019 O O . TYR A 1 262 ? 5.269 5.118 10.849 1.00 98.69 262 TYR A O 1
ATOM 2027 N N . TYR A 1 263 ? 6.142 6.035 12.711 1.00 98.19 263 TYR A N 1
ATOM 2028 C CA . TYR A 1 263 ? 6.134 7.410 12.228 1.00 98.19 263 TYR A CA 1
ATOM 2029 C C . TYR A 1 263 ? 7.371 8.173 12.716 1.00 98.19 263 TYR A C 1
ATOM 2031 O O . TYR A 1 263 ? 7.831 8.000 13.835 1.00 98.19 263 TYR A O 1
ATOM 2039 N N . ASP A 1 264 ? 7.921 9.022 11.860 1.00 97.31 264 ASP A N 1
ATOM 2040 C CA . ASP A 1 264 ? 9.037 9.924 12.148 1.00 97.31 264 ASP A CA 1
ATOM 2041 C C . ASP A 1 264 ? 8.906 11.159 11.250 1.00 97.31 264 ASP A C 1
ATOM 2043 O O . ASP A 1 264 ? 7.887 11.316 10.571 1.00 97.31 264 ASP A O 1
ATOM 2047 N N . ASP A 1 265 ? 9.913 12.028 11.195 1.00 95.50 265 ASP A N 1
ATOM 2048 C CA . ASP A 1 265 ? 9.879 13.233 10.357 1.00 95.50 265 ASP A CA 1
ATOM 2049 C C . ASP A 1 265 ? 9.925 12.967 8.833 1.00 95.50 265 ASP A C 1
ATOM 2051 O O . ASP A 1 265 ? 9.516 13.825 8.041 1.00 95.50 265 ASP A O 1
ATOM 2055 N N . GLY A 1 266 ? 10.295 11.753 8.414 1.00 95.88 266 GLY A N 1
ATOM 2056 C CA . GLY A 1 266 ? 10.387 11.309 7.027 1.00 95.88 266 GLY A CA 1
ATOM 2057 C C . GLY A 1 266 ? 11.733 11.547 6.329 1.00 95.88 266 GLY A C 1
ATOM 2058 O O . GLY A 1 266 ? 11.881 11.110 5.185 1.00 95.88 266 GLY A O 1
ATOM 2059 N N . ASP A 1 267 ? 12.707 12.217 6.954 1.00 95.19 267 ASP A N 1
ATOM 2060 C CA . ASP A 1 267 ? 13.934 12.673 6.284 1.00 95.19 267 ASP A CA 1
ATOM 2061 C C . ASP A 1 267 ? 15.195 12.631 7.159 1.00 95.19 267 ASP A C 1
ATOM 2063 O O . ASP A 1 267 ? 16.260 12.346 6.619 1.00 95.19 267 ASP A O 1
ATOM 2067 N N . ASP A 1 268 ? 15.141 12.849 8.474 1.00 93.94 268 ASP A N 1
ATOM 2068 C CA . ASP A 1 268 ? 16.351 12.809 9.306 1.00 93.94 268 ASP A CA 1
ATOM 2069 C C . ASP A 1 268 ? 16.868 11.360 9.423 1.00 93.94 268 ASP A C 1
ATOM 2071 O O . ASP A 1 268 ? 16.094 10.422 9.658 1.00 93.94 268 ASP A O 1
ATOM 2075 N N . PRO A 1 269 ? 18.163 11.098 9.155 1.00 90.81 269 PRO A N 1
ATOM 2076 C CA . PRO A 1 269 ? 18.737 9.765 9.298 1.00 90.81 269 PRO A CA 1
ATOM 2077 C C . PRO A 1 269 ? 18.854 9.288 10.755 1.00 90.81 269 PRO A C 1
ATOM 2079 O O . PRO A 1 269 ? 19.079 8.092 10.952 1.00 90.81 269 PRO A O 1
ATOM 2082 N N . ASP A 1 270 ? 18.760 10.173 11.750 1.00 91.19 270 ASP A N 1
ATOM 2083 C CA . ASP A 1 270 ? 18.696 9.801 13.160 1.00 91.19 270 ASP A CA 1
ATOM 2084 C C . ASP A 1 270 ? 17.283 9.327 13.529 1.00 91.19 270 ASP A C 1
ATOM 2086 O O . ASP A 1 270 ? 16.286 9.996 13.285 1.00 91.19 270 ASP A O 1
ATOM 2090 N N . MET A 1 271 ? 17.206 8.143 14.133 1.00 91.75 271 MET A N 1
ATOM 2091 C CA . MET A 1 271 ? 15.952 7.515 14.556 1.00 91.75 271 MET A CA 1
ATOM 2092 C C . MET A 1 271 ? 15.645 7.767 16.042 1.00 91.75 271 MET A C 1
ATOM 2094 O O . MET A 1 271 ? 14.852 7.040 16.643 1.00 91.75 271 MET A O 1
ATOM 2098 N N . SER A 1 272 ? 16.296 8.755 16.661 1.00 92.00 272 SER A N 1
ATOM 2099 C CA . SER A 1 272 ? 16.055 9.145 18.054 1.00 92.00 272 SER A CA 1
ATOM 2100 C C . SER A 1 272 ? 14.671 9.770 18.271 1.00 92.00 272 SER A C 1
ATOM 2102 O O . SER A 1 272 ? 14.047 9.502 19.295 1.00 92.00 272 SER A O 1
ATOM 2104 N N . GLU A 1 273 ? 14.161 10.515 17.288 1.00 93.94 273 GLU A N 1
ATOM 2105 C CA . GLU A 1 273 ? 12.835 11.147 17.299 1.00 93.94 273 GLU A CA 1
ATOM 2106 C C . GLU A 1 273 ? 11.856 10.338 16.434 1.00 93.94 273 GLU A C 1
ATOM 2108 O O . GLU A 1 273 ? 11.547 10.685 15.292 1.00 93.94 273 GLU A O 1
ATOM 2113 N N . THR A 1 274 ? 11.401 9.201 16.964 1.00 96.94 274 THR A N 1
ATOM 2114 C CA . THR A 1 274 ? 10.491 8.282 16.263 1.00 96.94 274 THR A CA 1
ATOM 2115 C C . THR A 1 274 ? 9.331 7.852 17.151 1.00 96.94 274 THR A C 1
ATOM 2117 O O . THR A 1 274 ? 9.479 7.754 18.365 1.00 96.94 274 THR A O 1
ATOM 2120 N N . TYR A 1 275 ? 8.183 7.585 16.534 1.00 98.00 275 TYR A N 1
ATOM 2121 C CA . TYR A 1 275 ? 6.952 7.075 17.132 1.00 98.00 275 TYR A CA 1
ATOM 2122 C C . TYR A 1 275 ? 6.709 5.636 16.678 1.00 98.00 275 TYR A C 1
ATOM 2124 O O . TYR A 1 275 ? 6.824 5.321 15.488 1.00 98.00 275 TYR A O 1
ATOM 2132 N N . LEU A 1 276 ? 6.315 4.779 17.618 1.00 98.25 276 LEU A N 1
ATOM 2133 C CA . LEU A 1 276 ? 5.831 3.433 17.330 1.00 98.25 276 LEU A CA 1
ATOM 2134 C C . LEU A 1 276 ? 4.597 3.135 18.178 1.00 98.25 276 LEU A C 1
ATOM 2136 O O . LEU A 1 276 ? 4.622 3.304 19.399 1.00 98.25 276 LEU A O 1
ATOM 2140 N N . ALA A 1 277 ? 3.545 2.637 17.535 1.00 98.38 277 ALA A N 1
ATOM 2141 C CA . ALA A 1 277 ? 2.369 2.122 18.219 1.00 98.38 277 ALA A CA 1
ATOM 2142 C C . ALA A 1 277 ? 1.992 0.721 17.739 1.00 98.38 277 ALA A C 1
ATOM 2144 O O . ALA A 1 277 ? 1.946 0.453 16.535 1.00 98.38 277 ALA A O 1
ATOM 2145 N N . THR A 1 278 ? 1.656 -0.140 18.698 1.00 98.44 278 THR A N 1
ATOM 2146 C CA . THR A 1 278 ? 1.047 -1.448 18.462 1.00 98.44 278 THR A CA 1
ATOM 2147 C C . THR A 1 278 ? -0.462 -1.280 18.336 1.00 98.44 278 THR A C 1
ATOM 2149 O O . THR A 1 278 ? -1.110 -0.694 19.205 1.00 98.44 278 THR A O 1
ATOM 2152 N N . LEU A 1 279 ? -1.035 -1.816 17.262 1.00 98.69 279 LEU A N 1
ATOM 2153 C CA . LEU A 1 279 ? -2.462 -1.775 16.961 1.00 98.69 279 LEU A CA 1
ATOM 2154 C C . LEU A 1 279 ? -3.066 -3.160 17.178 1.00 98.69 279 LEU A C 1
ATOM 2156 O O . LEU A 1 279 ? -2.537 -4.159 16.681 1.00 98.69 279 LEU A O 1
ATOM 2160 N N . GLN A 1 280 ? -4.202 -3.230 17.865 1.00 98.69 280 GLN A N 1
ATOM 2161 C CA . GLN A 1 280 ? -4.901 -4.489 18.098 1.00 98.69 280 GLN A CA 1
ATOM 2162 C C . GLN A 1 280 ? -6.411 -4.306 18.027 1.00 98.69 280 GLN A C 1
ATOM 2164 O O . GLN A 1 280 ? -6.956 -3.358 18.576 1.00 98.69 280 GLN A O 1
ATOM 2169 N N . PHE A 1 281 ? -7.093 -5.256 17.4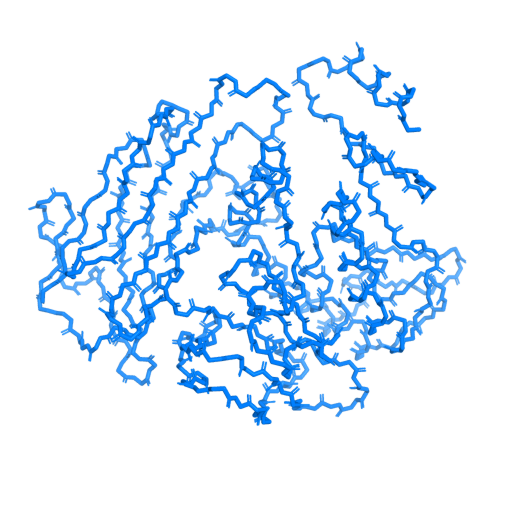00 1.00 98.69 281 PHE A N 1
ATOM 2170 C CA . PHE A 1 281 ? -8.522 -5.460 17.552 1.00 98.69 281 PHE A CA 1
ATOM 2171 C C . PHE A 1 281 ? -8.757 -6.828 18.182 1.00 98.69 281 PHE A C 1
ATOM 2173 O O . PHE A 1 281 ? -8.326 -7.839 17.627 1.00 98.69 281 PHE A O 1
ATOM 2180 N N . LYS A 1 282 ? -9.413 -6.868 19.340 1.00 98.31 282 LYS A N 1
ATOM 2181 C CA . LYS A 1 282 ? -9.725 -8.111 20.050 1.00 98.31 282 LYS A CA 1
ATOM 2182 C C . LYS A 1 282 ? -10.924 -7.908 20.967 1.00 98.31 282 LYS A C 1
ATOM 2184 O O . LYS A 1 282 ? -11.051 -6.862 21.592 1.00 98.31 282 LYS A O 1
ATOM 2189 N N . GLU A 1 283 ? -11.805 -8.907 21.041 1.00 96.69 283 GLU A N 1
ATOM 2190 C CA . GLU A 1 283 ? -12.973 -8.900 21.943 1.00 96.69 283 GLU A CA 1
ATOM 2191 C C . GLU A 1 283 ? -13.863 -7.644 21.797 1.00 96.69 283 GLU A C 1
ATOM 2193 O O . GLU A 1 283 ? -14.416 -7.132 22.768 1.00 96.69 283 GLU A O 1
ATOM 2198 N N . GLY A 1 284 ? -14.012 -7.132 20.568 1.00 97.31 284 GLY A N 1
ATOM 2199 C CA . GLY A 1 284 ? -14.820 -5.938 20.288 1.00 97.31 284 GLY A CA 1
ATOM 2200 C C . GLY A 1 284 ? -14.135 -4.609 20.624 1.00 97.31 284 GLY A C 1
ATOM 2201 O O . GLY A 1 284 ? -14.794 -3.570 20.611 1.00 97.31 284 GLY A O 1
ATOM 2202 N N . VAL A 1 285 ? -12.834 -4.623 20.927 1.00 98.38 285 VAL A N 1
ATOM 2203 C CA . VAL A 1 285 ? -12.056 -3.433 21.278 1.00 98.38 285 VAL A CA 1
ATOM 2204 C C . VAL A 1 285 ? -10.929 -3.223 20.272 1.00 98.38 285 VAL A C 1
ATOM 2206 O O . VAL A 1 285 ? -10.075 -4.094 20.120 1.00 98.38 285 VAL A O 1
ATOM 2209 N N . LEU A 1 286 ? -10.913 -2.063 19.611 1.00 98.69 286 LEU A N 1
ATOM 2210 C CA . LEU A 1 286 ? -9.750 -1.552 18.880 1.00 98.69 286 LEU A CA 1
ATOM 2211 C C . LEU A 1 286 ? -8.889 -0.739 19.846 1.00 98.69 286 LEU A C 1
ATOM 2213 O O . LEU A 1 286 ? -9.404 0.162 20.503 1.00 98.69 286 LEU A O 1
ATOM 2217 N N . SER A 1 287 ? -7.592 -0.997 19.907 1.00 98.12 287 SER A N 1
ATOM 2218 C CA . SER A 1 287 ? -6.658 -0.209 20.701 1.00 98.12 287 SER A CA 1
ATOM 2219 C C . SER A 1 287 ? -5.396 0.145 19.924 1.00 98.12 287 SER A C 1
ATOM 2221 O O . SER A 1 287 ? -4.955 -0.597 19.044 1.00 98.12 287 SER A O 1
ATOM 2223 N N . ALA A 1 288 ? -4.822 1.297 20.270 1.00 97.56 288 ALA A N 1
ATOM 2224 C CA . ALA A 1 288 ? -3.463 1.668 19.899 1.00 97.56 288 ALA A CA 1
ATOM 2225 C C . ALA A 1 288 ? -2.667 1.912 21.182 1.00 97.56 288 ALA A C 1
ATOM 2227 O O . ALA A 1 288 ? -3.015 2.788 21.980 1.00 97.56 288 ALA A O 1
ATOM 2228 N N . ILE A 1 289 ? -1.623 1.113 21.381 1.00 96.62 289 ILE A N 1
ATOM 2229 C CA . ILE A 1 289 ? -0.698 1.218 22.508 1.00 96.62 289 ILE A CA 1
ATOM 2230 C C . ILE A 1 289 ? 0.566 1.889 21.983 1.00 96.62 289 ILE A C 1
ATOM 2232 O O . ILE A 1 289 ? 1.245 1.330 21.125 1.00 96.62 289 ILE A O 1
ATOM 2236 N N . ILE A 1 290 ? 0.867 3.088 22.477 1.00 97.25 290 ILE A N 1
ATOM 2237 C CA . ILE A 1 290 ? 2.093 3.805 22.118 1.00 97.25 290 ILE A CA 1
ATOM 2238 C C . ILE A 1 290 ? 3.256 3.148 22.860 1.00 97.25 290 ILE A C 1
ATOM 2240 O O . ILE A 1 290 ? 3.308 3.173 24.089 1.00 97.25 290 ILE A O 1
ATOM 2244 N N . GLU A 1 291 ? 4.183 2.560 22.112 1.00 96.81 291 GLU A N 1
ATOM 2245 C CA . GLU A 1 291 ? 5.379 1.923 22.666 1.00 96.81 291 GLU A CA 1
ATOM 2246 C C . GLU A 1 291 ? 6.414 2.985 23.065 1.00 96.81 291 GLU A C 1
ATOM 2248 O O . GLU A 1 291 ? 7.052 2.885 24.114 1.00 96.81 291 GLU A O 1
ATOM 2253 N N . PHE A 1 292 ? 6.574 4.019 22.231 1.00 96.19 292 PHE A N 1
ATOM 2254 C CA . PHE A 1 292 ? 7.414 5.190 22.492 1.00 96.19 292 PHE A CA 1
ATOM 2255 C C . PHE A 1 292 ? 7.112 6.331 21.507 1.00 96.19 292 PHE A C 1
ATOM 2257 O O . PHE A 1 292 ? 6.498 6.124 20.460 1.00 96.19 292 PHE A O 1
ATOM 2264 N N . GLY A 1 293 ? 7.593 7.535 21.837 1.00 95.38 293 GLY A N 1
ATOM 2265 C CA . GLY A 1 293 ? 7.637 8.662 20.903 1.00 95.38 293 GLY A CA 1
ATOM 2266 C C . GLY A 1 293 ? 6.334 9.425 20.719 1.00 95.38 293 GLY A C 1
ATOM 2267 O O . GLY A 1 293 ? 6.145 10.030 19.670 1.00 95.38 293 GLY A O 1
ATOM 2268 N N . GLU A 1 294 ? 5.437 9.412 21.710 1.00 95.75 294 GLU A N 1
ATOM 2269 C CA . GLU A 1 294 ? 4.146 10.119 21.661 1.00 95.75 294 GLU A CA 1
ATOM 2270 C C . GLU A 1 294 ? 4.275 11.564 21.145 1.00 95.75 294 GLU A C 1
ATOM 2272 O O . GLU A 1 294 ? 3.519 11.960 20.263 1.00 95.75 294 GLU A O 1
ATOM 2277 N N . GLN A 1 295 ? 5.299 12.309 21.586 1.00 95.88 295 GLN A N 1
ATOM 2278 C CA . GLN A 1 295 ? 5.478 13.721 21.228 1.00 95.88 295 GLN A CA 1
ATOM 2279 C C . GLN A 1 295 ? 5.817 13.925 19.742 1.00 95.88 295 GLN A C 1
ATOM 2281 O O . GLN A 1 295 ? 5.533 14.976 19.174 1.00 95.88 295 GLN A O 1
ATOM 2286 N N . VAL A 1 296 ? 6.398 12.918 19.081 1.00 95.81 296 VAL A N 1
ATOM 2287 C CA . VAL A 1 296 ? 6.720 12.969 17.643 1.00 95.81 296 VAL A CA 1
ATOM 2288 C C . VAL A 1 296 ? 5.441 13.016 16.806 1.00 95.81 296 VAL A C 1
ATOM 2290 O O . VAL A 1 296 ? 5.432 13.576 15.710 1.00 95.81 296 VAL A O 1
ATOM 2293 N N . ALA A 1 297 ? 4.350 12.453 17.325 1.00 95.81 297 ALA A N 1
ATOM 2294 C CA . ALA A 1 297 ? 3.059 12.416 16.657 1.00 95.81 297 ALA A CA 1
ATOM 2295 C C . ALA A 1 297 ? 2.118 13.563 17.082 1.00 95.81 297 ALA A C 1
ATOM 2297 O O . ALA A 1 297 ? 0.942 13.560 16.712 1.00 95.81 297 ALA A O 1
ATOM 2298 N N . ASP A 1 298 ? 2.615 14.559 17.824 1.00 95.50 298 ASP A N 1
ATOM 2299 C CA . ASP A 1 298 ? 1.817 15.710 18.248 1.00 95.50 298 ASP A CA 1
ATOM 2300 C C . ASP A 1 298 ? 1.214 16.461 17.052 1.00 95.50 298 ASP A C 1
ATOM 2302 O O . ASP A 1 298 ? 1.870 16.763 16.051 1.00 95.50 298 ASP A O 1
ATOM 2306 N N . GLY A 1 299 ? -0.077 16.775 17.163 1.00 95.19 299 GLY A N 1
ATOM 2307 C CA . GLY A 1 299 ? -0.849 17.434 16.107 1.00 95.19 299 GLY A CA 1
ATOM 2308 C C . GLY A 1 299 ? -1.320 16.507 14.982 1.00 95.19 299 GLY A C 1
ATOM 2309 O O . GLY A 1 299 ? -2.104 16.949 14.145 1.00 95.19 299 GLY A O 1
ATOM 2310 N N . GLN A 1 300 ? -0.902 15.237 14.968 1.00 97.50 300 GLN A N 1
ATOM 2311 C CA . GLN A 1 300 ? -1.496 14.215 14.108 1.00 97.50 300 GLN A CA 1
ATOM 2312 C C . GLN A 1 300 ? -2.738 13.627 14.776 1.00 97.50 300 GLN A C 1
ATOM 2314 O O . GLN A 1 300 ? -2.797 13.487 15.999 1.00 97.50 300 GLN A O 1
ATOM 2319 N N . ILE A 1 301 ? -3.728 13.252 13.969 1.00 98.00 301 ILE A N 1
ATOM 2320 C CA . ILE A 1 301 ? -4.983 12.666 14.449 1.00 98.00 301 ILE A CA 1
ATOM 2321 C C . ILE A 1 301 ? -5.364 11.431 13.636 1.00 98.00 301 ILE A C 1
ATOM 2323 O O . ILE A 1 301 ? -5.015 11.336 12.460 1.00 98.00 301 ILE A O 1
ATOM 2327 N N . TYR A 1 302 ? -6.128 10.528 14.243 1.00 98.31 302 TYR A N 1
ATOM 2328 C CA . TYR A 1 302 ? -6.995 9.596 13.534 1.00 98.31 302 TYR A CA 1
ATOM 2329 C C . TY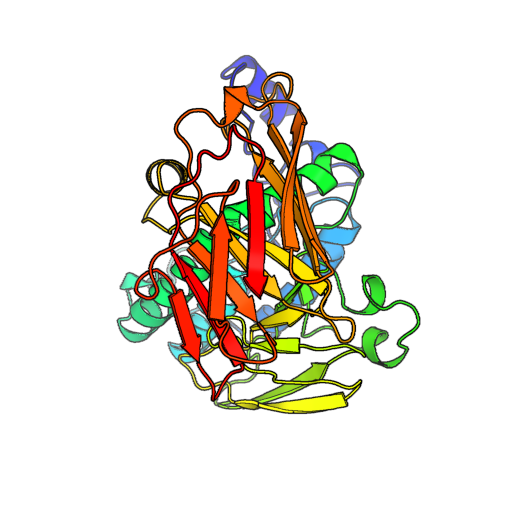R A 1 302 ? -8.325 10.279 13.203 1.00 98.31 302 TYR A C 1
ATOM 2331 O O . TYR A 1 302 ? -8.912 10.901 14.092 1.00 98.31 302 TYR A O 1
ATOM 2339 N N . ASP A 1 303 ? -8.824 10.119 11.973 1.00 97.69 303 ASP A N 1
ATOM 2340 C CA . ASP A 1 303 ? -10.163 10.583 11.573 1.00 97.69 303 ASP A CA 1
ATOM 2341 C C . ASP A 1 303 ? -11.128 9.461 11.155 1.00 97.69 303 ASP A C 1
ATOM 2343 O O . ASP A 1 303 ? -12.350 9.637 11.193 1.00 97.69 303 ASP A O 1
ATOM 2347 N N . ASN A 1 304 ? -10.608 8.291 10.774 1.00 97.81 304 ASN A N 1
ATOM 2348 C CA . ASN A 1 304 ? -11.436 7.194 10.289 1.00 97.81 304 ASN A CA 1
ATOM 2349 C C . ASN A 1 304 ? -10.881 5.799 10.611 1.00 97.81 304 ASN A C 1
ATOM 2351 O O . ASN A 1 304 ? -9.681 5.541 10.511 1.00 97.81 304 ASN A O 1
ATOM 2355 N N . PHE A 1 305 ? -11.784 4.868 10.920 1.00 98.62 305 PHE A N 1
ATOM 2356 C CA . PHE A 1 305 ? -11.498 3.437 11.010 1.00 98.62 305 PHE A CA 1
ATOM 2357 C C . PHE A 1 305 ? -12.461 2.660 10.111 1.00 98.62 305 PHE A C 1
ATOM 2359 O O . PHE A 1 305 ? -13.672 2.857 10.184 1.00 98.62 305 PHE A O 1
ATOM 2366 N N . LEU A 1 306 ? -11.928 1.765 9.282 1.00 98.62 306 LEU A N 1
ATOM 2367 C CA . LEU A 1 306 ? -12.679 0.852 8.423 1.00 98.62 306 LEU A CA 1
ATOM 2368 C C . LEU A 1 306 ? -12.458 -0.577 8.908 1.00 98.62 306 LEU A C 1
ATOM 2370 O O . LEU A 1 306 ? -11.353 -1.095 8.782 1.00 98.62 306 LEU A O 1
ATOM 2374 N N . LEU A 1 307 ? -13.490 -1.214 9.458 1.00 98.81 307 LEU A N 1
ATOM 2375 C CA . LEU A 1 307 ? -13.439 -2.601 9.908 1.00 98.81 307 LEU A CA 1
ATOM 2376 C C . LEU A 1 307 ? -14.107 -3.502 8.865 1.00 98.81 307 LEU A C 1
ATOM 2378 O O . LEU A 1 307 ? -15.295 -3.339 8.589 1.00 98.81 307 LEU A O 1
ATOM 2382 N N . TYR A 1 308 ? -13.360 -4.454 8.306 1.00 98.81 308 TYR A N 1
ATOM 2383 C CA . TYR A 1 308 ? -13.861 -5.441 7.344 1.00 98.81 308 TYR A CA 1
ATOM 2384 C C . TYR A 1 308 ? -14.227 -6.747 8.039 1.00 98.81 308 TYR A C 1
ATOM 2386 O O . TYR A 1 308 ? -13.512 -7.203 8.935 1.00 98.81 308 TYR A O 1
ATOM 2394 N N . GLY A 1 309 ? -15.331 -7.357 7.606 1.00 98.31 309 GLY A N 1
ATOM 2395 C CA . GLY A 1 309 ? -15.854 -8.581 8.210 1.00 98.31 309 GLY A CA 1
ATOM 2396 C C . GLY A 1 309 ? -16.483 -8.357 9.587 1.00 98.31 309 GLY A C 1
ATOM 2397 O O . GLY A 1 309 ? -16.544 -9.290 10.387 1.00 98.31 309 GLY A O 1
ATOM 2398 N N . TYR A 1 310 ? -16.935 -7.135 9.892 1.00 98.00 310 TYR A N 1
ATOM 2399 C CA . TYR A 1 310 ? -17.602 -6.852 11.162 1.00 98.00 310 TYR A CA 1
ATOM 2400 C C . TYR A 1 310 ? -19.018 -7.465 11.158 1.00 98.00 310 TYR A C 1
ATOM 2402 O O . TYR A 1 310 ? -19.761 -7.256 10.202 1.00 98.00 310 TYR A O 1
ATOM 2410 N N . PRO A 1 311 ? -19.425 -8.234 12.187 1.00 95.94 311 PRO A N 1
ATOM 2411 C CA . PRO A 1 311 ? -20.537 -9.184 12.063 1.00 95.94 311 PRO A CA 1
ATOM 2412 C C . PRO A 1 311 ? -21.935 -8.556 11.972 1.00 95.94 311 PRO A C 1
ATOM 2414 O O . PRO A 1 311 ? -22.859 -9.202 11.481 1.00 95.94 311 PRO A O 1
ATOM 2417 N N . SER A 1 312 ? -22.126 -7.340 12.487 1.00 96.38 312 SER A N 1
ATOM 2418 C CA . SER A 1 312 ? -23.431 -6.668 12.502 1.00 96.38 312 SER A CA 1
ATOM 2419 C C . SER A 1 312 ? -23.299 -5.183 12.824 1.00 96.38 312 SER A C 1
ATOM 2421 O O . SER A 1 312 ? -22.333 -4.781 13.468 1.00 96.38 312 SER A O 1
ATOM 2423 N N . ASN A 1 313 ? -24.307 -4.382 12.470 1.00 97.50 313 ASN A N 1
ATOM 2424 C CA . ASN A 1 313 ? -24.362 -2.968 12.844 1.00 97.50 313 ASN A CA 1
ATOM 2425 C C . ASN A 1 313 ? -24.327 -2.805 14.380 1.00 97.50 313 ASN A C 1
ATOM 2427 O O . ASN A 1 313 ? -25.222 -3.333 15.052 1.00 97.50 313 ASN A O 1
ATOM 2431 N N . PRO A 1 314 ? -23.330 -2.103 14.948 1.00 97.12 314 PRO A N 1
ATOM 2432 C CA . PRO A 1 314 ? -23.237 -1.919 16.388 1.00 97.12 314 PRO A CA 1
ATOM 2433 C C . PRO A 1 314 ? -24.321 -0.984 16.917 1.00 97.12 314 PRO A C 1
ATOM 2435 O O . PRO A 1 314 ? -24.844 -0.110 16.221 1.00 97.12 314 PRO A O 1
ATOM 2438 N N . THR A 1 315 ? -24.632 -1.151 18.197 1.00 96.81 315 THR A N 1
ATOM 2439 C CA . THR A 1 315 ? -25.602 -0.309 18.905 1.00 96.81 315 THR A CA 1
ATOM 2440 C C . THR A 1 315 ? -24.929 0.832 19.652 1.00 96.81 315 THR A C 1
ATOM 2442 O O . THR A 1 315 ? -25.521 1.903 19.802 1.00 96.81 315 THR A O 1
ATOM 2445 N N . VAL A 1 316 ? -23.700 0.609 20.125 1.00 97.25 316 VAL A N 1
ATOM 2446 C CA . VAL A 1 316 ? -22.916 1.594 20.868 1.00 97.25 316 VAL A CA 1
ATOM 2447 C C . VAL A 1 316 ? -21.455 1.491 20.455 1.00 97.25 316 VAL A C 1
ATOM 2449 O O . VAL A 1 316 ? -20.858 0.417 20.502 1.00 97.25 316 VAL A O 1
ATOM 2452 N N . ILE A 1 317 ? -20.869 2.637 20.122 1.00 98.38 317 ILE A N 1
ATOM 2453 C CA . ILE A 1 317 ? -19.427 2.799 19.952 1.00 98.38 317 ILE A CA 1
ATOM 2454 C C . ILE A 1 317 ? -18.964 3.847 20.956 1.00 98.38 317 ILE A C 1
ATOM 2456 O O . ILE A 1 317 ? -19.571 4.913 21.057 1.00 98.38 317 ILE A O 1
ATOM 2460 N N . ALA A 1 318 ? -17.908 3.548 21.705 1.00 97.94 318 ALA A N 1
ATOM 2461 C CA . ALA A 1 318 ? -17.264 4.505 22.596 1.00 97.94 318 ALA A CA 1
ATOM 2462 C C . ALA A 1 318 ? -15.780 4.629 22.260 1.00 97.94 318 ALA A C 1
ATOM 2464 O O . ALA A 1 318 ? -15.120 3.614 22.061 1.00 97.94 318 ALA A O 1
ATOM 2465 N N . VAL A 1 319 ? -15.267 5.855 22.224 1.00 97.12 319 VAL A N 1
ATOM 2466 C CA . VAL A 1 319 ? -13.857 6.181 21.985 1.00 97.12 319 VAL A CA 1
ATOM 2467 C C . VAL A 1 319 ? -13.322 6.856 23.238 1.00 97.12 319 VAL A C 1
ATOM 2469 O O . VAL A 1 319 ? -13.866 7.879 23.647 1.00 97.12 319 VAL A O 1
ATOM 2472 N N . ASN A 1 320 ? -12.295 6.278 23.863 1.00 94.56 320 ASN A N 1
ATOM 2473 C CA . ASN A 1 320 ? -11.693 6.775 25.107 1.00 94.56 320 ASN A CA 1
ATOM 2474 C C . ASN A 1 320 ? -12.766 7.128 26.163 1.00 94.56 320 ASN A C 1
ATOM 2476 O O . ASN A 1 320 ? -12.834 8.246 26.665 1.00 94.56 320 ASN A O 1
ATOM 2480 N N . ASP A 1 321 ? -13.657 6.165 26.433 1.00 93.44 321 ASP A N 1
ATOM 2481 C CA . ASP A 1 321 ? -14.817 6.250 27.341 1.00 93.44 321 ASP A CA 1
ATOM 2482 C C . ASP A 1 321 ? -15.965 7.194 26.922 1.00 93.44 321 ASP A C 1
ATOM 2484 O O . ASP A 1 321 ? -17.032 7.183 27.546 1.00 93.44 321 ASP A O 1
ATOM 2488 N N . ALA A 1 322 ? -15.822 7.958 25.836 1.00 95.81 322 ALA A N 1
ATOM 2489 C CA . ALA A 1 322 ? -16.877 8.818 25.307 1.00 95.81 322 ALA A CA 1
ATOM 2490 C C . ALA A 1 322 ? -17.732 8.084 24.262 1.00 95.81 322 ALA A C 1
ATOM 2492 O O . ALA A 1 322 ? -17.235 7.641 23.229 1.00 95.81 322 ALA A O 1
ATOM 2493 N N . ILE A 1 323 ? -19.041 7.976 24.507 1.00 97.38 323 ILE A N 1
ATOM 2494 C CA . ILE A 1 323 ? -19.986 7.378 23.551 1.00 97.38 323 ILE A CA 1
ATOM 2495 C C . ILE A 1 323 ? -20.133 8.293 22.329 1.00 97.38 323 ILE A C 1
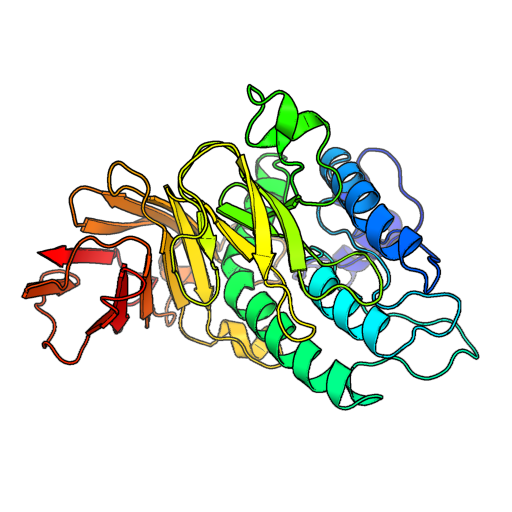ATOM 2497 O O . ILE A 1 323 ? -20.477 9.469 22.467 1.00 97.38 323 ILE A O 1
ATOM 2501 N N . LEU A 1 324 ? -19.922 7.735 21.138 1.00 97.25 324 LEU A N 1
ATOM 2502 C CA . LEU A 1 324 ? -20.130 8.432 19.875 1.00 97.25 324 LEU A CA 1
ATOM 2503 C C . LEU A 1 324 ? -21.630 8.564 19.554 1.00 97.25 324 LEU A C 1
ATOM 2505 O O . LEU A 1 324 ? -22.414 7.657 19.853 1.00 97.25 324 LEU A O 1
ATOM 2509 N N . PRO A 1 325 ? -22.062 9.660 18.907 1.00 97.06 325 PRO A N 1
ATOM 2510 C CA . PRO A 1 325 ? -23.407 9.741 18.352 1.00 97.06 325 PRO A CA 1
ATOM 2511 C C . PRO A 1 325 ? -23.559 8.752 17.188 1.00 97.06 325 PRO A C 1
ATOM 2513 O O . PRO A 1 325 ? -22.605 8.484 16.463 1.00 97.06 325 PRO A O 1
ATOM 2516 N N . SER A 1 326 ? -24.777 8.264 16.941 1.00 94.00 326 SER A N 1
ATOM 2517 C CA . SER A 1 326 ? -25.050 7.295 15.863 1.00 94.00 326 SER A CA 1
ATOM 2518 C C . SER A 1 326 ? -24.745 7.796 14.450 1.00 94.00 326 SER A C 1
ATOM 2520 O O . SER A 1 326 ? -24.656 6.999 13.526 1.00 94.00 326 SER A O 1
ATOM 2522 N N . SER A 1 327 ? -24.570 9.107 14.265 1.00 96.38 327 SER A N 1
ATOM 2523 C CA . SER A 1 327 ? -24.111 9.703 13.006 1.00 96.38 327 SER A CA 1
ATOM 2524 C C . SER A 1 327 ? -22.608 9.540 12.754 1.00 96.38 327 SER A C 1
ATOM 2526 O O . SER A 1 327 ? -22.153 9.850 11.659 1.00 96.38 327 SER A O 1
ATOM 2528 N N . SER A 1 328 ? -21.835 9.106 13.754 1.00 97.81 328 SER A N 1
ATOM 2529 C CA . SER A 1 328 ? -20.379 8.934 13.670 1.00 97.81 328 SER A CA 1
ATOM 2530 C C . SER A 1 328 ? -19.959 7.547 13.185 1.00 97.81 328 SER A C 1
ATOM 2532 O O . SER A 1 328 ? -18.772 7.234 13.214 1.00 97.81 328 SER A O 1
ATOM 2534 N N . TRP A 1 329 ? -20.888 6.709 12.725 1.00 98.50 329 TRP A N 1
ATOM 2535 C CA . TRP A 1 329 ? -20.538 5.486 12.011 1.00 98.50 329 TRP A CA 1
ATOM 2536 C C . TRP A 1 329 ? -21.586 5.108 10.969 1.00 98.50 329 TRP A C 1
ATOM 2538 O O . TRP A 1 329 ? -22.743 5.525 11.028 1.00 98.50 329 TRP A O 1
ATOM 2548 N N . THR A 1 330 ? -21.169 4.288 10.015 1.00 98.44 330 THR A N 1
ATOM 2549 C CA . THR A 1 330 ? -22.042 3.627 9.046 1.00 98.44 330 THR A CA 1
ATOM 2550 C C . THR A 1 330 ? -21.709 2.142 9.006 1.00 98.44 330 THR A C 1
ATOM 2552 O O . THR A 1 330 ? -20.568 1.743 9.239 1.00 98.44 330 THR A O 1
ATOM 2555 N N . PHE A 1 331 ? -22.711 1.312 8.725 1.00 98.56 331 PHE A N 1
ATOM 2556 C CA . PHE A 1 331 ? -22.522 -0.120 8.524 1.00 98.56 331 PHE A CA 1
ATOM 2557 C C . PHE A 1 331 ? -23.085 -0.523 7.165 1.00 98.56 331 PHE A C 1
ATOM 2559 O O . PHE A 1 331 ? -24.268 -0.317 6.893 1.00 98.56 331 PHE A O 1
ATOM 2566 N N . ASP A 1 332 ? -22.225 -1.076 6.319 1.00 98.38 332 ASP A N 1
ATOM 2567 C CA . ASP A 1 332 ? -22.606 -1.706 5.064 1.00 98.38 332 ASP A CA 1
ATOM 2568 C C . ASP A 1 332 ? -22.922 -3.183 5.323 1.00 98.38 332 ASP A C 1
ATOM 2570 O O . ASP A 1 332 ? -22.020 -4.006 5.480 1.00 98.38 332 ASP A O 1
ATOM 2574 N N . GLU A 1 333 ? -24.214 -3.514 5.357 1.00 97.62 333 GLU A N 1
ATOM 2575 C CA . GLU A 1 333 ? -24.699 -4.887 5.547 1.00 97.62 333 GLU A CA 1
ATOM 2576 C C . GLU A 1 333 ? -24.360 -5.818 4.371 1.00 97.62 333 GLU A C 1
ATOM 2578 O O . GLU A 1 333 ? -24.369 -7.035 4.539 1.00 97.62 333 GLU A O 1
ATOM 2583 N N . VAL A 1 334 ? -24.073 -5.277 3.180 1.00 97.44 334 VAL A N 1
ATOM 2584 C CA . VAL A 1 334 ? -23.748 -6.083 1.995 1.00 97.44 334 VAL A CA 1
ATOM 2585 C C . VAL A 1 334 ? -22.318 -6.601 2.091 1.00 97.44 334 VAL A C 1
ATOM 2587 O O . VAL A 1 334 ? -22.080 -7.790 1.887 1.00 97.44 334 VAL A O 1
ATOM 2590 N N . ASN A 1 335 ? -21.372 -5.721 2.425 1.00 97.94 335 ASN A N 1
ATOM 2591 C CA . ASN A 1 335 ? -19.950 -6.068 2.504 1.00 97.94 335 ASN A CA 1
ATOM 2592 C C . ASN A 1 335 ? -19.470 -6.395 3.928 1.00 97.94 335 ASN A C 1
ATOM 2594 O O . ASN A 1 335 ? -18.336 -6.838 4.093 1.00 97.94 335 ASN A O 1
ATOM 2598 N N . ASN A 1 336 ? -20.317 -6.221 4.950 1.00 98.38 336 ASN A N 1
ATOM 2599 C CA . ASN A 1 336 ? -19.957 -6.324 6.370 1.00 98.38 336 ASN A CA 1
ATOM 2600 C C . ASN A 1 336 ? -18.825 -5.362 6.755 1.00 98.38 336 ASN A C 1
ATOM 2602 O O . ASN A 1 336 ? -17.832 -5.750 7.381 1.00 98.38 336 ASN A O 1
ATOM 2606 N N . VAL A 1 337 ? -18.977 -4.098 6.355 1.00 98.69 337 VAL A N 1
ATOM 2607 C CA . VAL A 1 337 ? -17.990 -3.043 6.610 1.00 98.69 337 VAL A CA 1
ATOM 2608 C C . VAL A 1 337 ? -18.552 -2.026 7.588 1.00 98.69 337 VAL A C 1
ATOM 2610 O O . VAL A 1 337 ? -19.572 -1.394 7.325 1.00 98.69 337 VAL A O 1
ATOM 2613 N N . LEU A 1 338 ? -17.862 -1.849 8.714 1.00 98.75 338 LEU A N 1
ATOM 2614 C CA . LEU A 1 338 ? -18.145 -0.797 9.686 1.00 98.75 338 LEU A CA 1
ATOM 2615 C C . LEU A 1 338 ? -17.153 0.349 9.482 1.00 98.75 338 LEU A C 1
ATOM 2617 O O . LEU A 1 338 ? -15.948 0.161 9.638 1.00 98.75 338 LEU A O 1
ATOM 2621 N N . GLN A 1 339 ? -17.660 1.538 9.174 1.00 98.69 339 GLN A N 1
ATOM 2622 C CA . GLN A 1 339 ? -16.865 2.760 9.117 1.00 98.69 339 GLN A CA 1
ATOM 2623 C C . GLN A 1 339 ? -17.159 3.618 10.340 1.00 98.69 339 GLN A C 1
ATOM 2625 O O . GLN A 1 339 ? -18.313 3.957 10.582 1.00 98.69 339 GLN A O 1
ATOM 2630 N N . ILE A 1 340 ? -16.125 3.995 11.086 1.00 98.62 340 ILE A N 1
ATOM 2631 C CA . ILE A 1 340 ? -16.219 4.844 12.278 1.00 98.62 340 ILE A CA 1
ATOM 2632 C C . ILE A 1 340 ? -15.472 6.145 11.996 1.00 98.62 340 ILE A C 1
ATOM 2634 O O . ILE A 1 340 ? -14.314 6.110 11.583 1.00 98.62 340 ILE A O 1
ATOM 2638 N N . PHE A 1 341 ? -16.124 7.278 12.235 1.00 98.19 341 PHE A N 1
ATOM 2639 C CA . PHE A 1 341 ? -15.548 8.616 12.121 1.00 98.19 341 PHE A CA 1
ATOM 2640 C C . PHE A 1 341 ? -15.184 9.131 13.510 1.00 98.19 341 PHE A C 1
ATOM 2642 O O . PHE A 1 341 ? -16.018 9.124 14.420 1.00 98.19 341 PHE A O 1
ATOM 2649 N N . VAL A 1 342 ? -13.942 9.573 13.671 1.00 96.75 342 VAL A N 1
ATOM 2650 C CA . VAL A 1 342 ? -13.383 9.989 14.960 1.00 96.75 342 VAL A CA 1
ATOM 2651 C C . VAL A 1 342 ? -12.543 11.256 14.809 1.00 96.75 342 VAL A C 1
ATOM 2653 O O . VAL A 1 342 ? -12.329 11.741 13.707 1.00 96.75 342 VAL A O 1
ATOM 2656 N N . GLU A 1 343 ? -12.083 11.801 15.929 1.00 96.00 343 GLU A N 1
ATOM 2657 C CA . GLU A 1 343 ? -11.037 12.821 15.976 1.00 96.00 343 GLU A CA 1
ATOM 2658 C C . GLU A 1 343 ? -10.228 12.545 17.246 1.00 96.00 343 GLU A C 1
ATOM 2660 O O . GLU A 1 343 ? -10.638 12.913 18.346 1.00 96.00 343 GLU A O 1
ATOM 2665 N N . VAL A 1 344 ? -9.146 11.773 17.117 1.00 96.00 344 VAL A N 1
ATOM 2666 C CA . VAL A 1 344 ? -8.323 11.331 18.259 1.00 96.00 344 VAL A CA 1
ATOM 2667 C C . VAL A 1 344 ? -6.866 11.620 17.966 1.00 96.00 344 VAL A C 1
ATOM 2669 O O . VAL A 1 344 ? -6.383 11.244 16.903 1.00 96.00 344 VAL A O 1
ATOM 2672 N N . ALA A 1 345 ? -6.157 12.257 18.896 1.00 96.94 345 ALA A N 1
ATOM 2673 C CA . ALA A 1 345 ? -4.732 12.520 18.744 1.00 96.94 345 ALA A CA 1
ATOM 2674 C C . ALA A 1 345 ? -3.936 11.211 18.631 1.00 96.94 345 ALA A C 1
ATOM 2676 O O . ALA A 1 345 ? -4.137 10.278 19.404 1.00 96.94 345 ALA A O 1
ATOM 2677 N N . LEU A 1 346 ? -3.001 11.156 17.682 1.00 96.56 346 LEU A N 1
ATOM 2678 C CA . LEU A 1 346 ? -2.090 10.019 17.523 1.00 96.56 346 LEU A CA 1
ATOM 2679 C C . LEU A 1 346 ? -1.111 9.893 18.704 1.00 96.56 346 LEU A C 1
ATOM 2681 O O . LEU A 1 346 ? -0.598 8.803 18.966 1.00 96.56 346 LEU A O 1
ATOM 2685 N N . SER A 1 347 ? -0.847 11.011 19.390 1.00 96.00 347 SER A N 1
ATOM 2686 C CA . SER A 1 347 ? -0.001 11.095 20.581 1.00 96.00 347 SER A CA 1
ATOM 2687 C C . SER A 1 347 ? -0.697 10.633 21.866 1.00 96.00 347 SER A C 1
ATOM 2689 O O . SER A 1 347 ? -0.079 10.614 22.926 1.00 96.00 347 SER A O 1
ATOM 2691 N N . GLU A 1 348 ? -1.955 10.193 21.788 1.00 93.25 348 GLU A N 1
ATOM 2692 C CA . GLU A 1 348 ? -2.688 9.608 22.908 1.00 93.25 348 GLU A CA 1
ATOM 2693 C C . GLU A 1 348 ? -3.003 8.130 22.650 1.00 93.25 348 GLU A C 1
ATOM 2695 O O . GLU A 1 348 ? -3.202 7.693 21.514 1.00 93.25 348 GLU A O 1
ATOM 2700 N N . ALA A 1 349 ? -3.077 7.337 23.722 1.00 90.44 349 ALA A N 1
ATOM 2701 C CA . ALA A 1 349 ? -3.559 5.966 23.611 1.00 90.44 349 ALA A CA 1
ATOM 2702 C C . ALA A 1 349 ? -5.012 5.953 23.104 1.00 90.44 349 ALA A C 1
ATOM 2704 O O . ALA A 1 349 ? -5.857 6.742 23.538 1.00 90.44 349 ALA A O 1
ATOM 2705 N N . LEU A 1 350 ? -5.309 5.019 22.204 1.00 95.56 350 LEU A N 1
ATOM 2706 C CA . LEU A 1 350 ? -6.639 4.843 21.628 1.00 95.56 350 LEU A CA 1
ATOM 2707 C C . LEU A 1 350 ? -7.295 3.606 22.232 1.00 95.56 350 LEU A C 1
ATOM 2709 O O . LEU A 1 350 ? -6.684 2.540 22.294 1.00 95.56 350 LEU A O 1
ATOM 2713 N N . THR A 1 351 ? -8.559 3.721 22.621 1.00 97.62 351 THR A N 1
ATOM 2714 C CA . THR A 1 351 ? -9.440 2.585 22.910 1.00 97.62 351 THR A CA 1
ATOM 2715 C C . THR A 1 351 ? -10.818 2.854 22.315 1.00 97.62 351 THR A C 1
ATOM 2717 O O . THR A 1 351 ? -11.503 3.789 22.724 1.00 97.62 351 THR A O 1
ATOM 2720 N N . VAL A 1 352 ? -11.245 2.024 21.364 1.00 98.19 352 VAL A N 1
ATOM 2721 C CA . VAL A 1 352 ? -12.585 2.047 20.769 1.00 98.19 352 VAL A CA 1
ATOM 2722 C C . VAL A 1 352 ? -13.311 0.767 21.143 1.00 98.19 352 VAL A C 1
ATOM 2724 O O . VAL A 1 352 ? -12.934 -0.314 20.699 1.00 98.19 352 VAL A O 1
ATOM 2727 N N . VAL A 1 353 ? -14.361 0.881 21.950 1.00 98.12 353 VAL A N 1
ATOM 2728 C CA . VAL A 1 353 ? -15.207 -0.246 22.358 1.00 98.12 353 VAL A CA 1
ATOM 2729 C C . VAL A 1 353 ? -16.444 -0.279 21.471 1.00 98.12 353 VAL A C 1
ATOM 2731 O O . VAL A 1 353 ? -17.190 0.701 21.422 1.00 98.12 353 VAL A O 1
ATOM 2734 N N . ILE A 1 354 ? -16.681 -1.408 20.807 1.00 97.12 354 ILE A N 1
ATOM 2735 C CA . ILE A 1 354 ? -17.787 -1.607 19.867 1.00 97.12 354 ILE A CA 1
ATOM 2736 C C . ILE A 1 354 ? -18.712 -2.701 20.420 1.00 97.12 354 ILE A C 1
ATOM 2738 O O . ILE A 1 354 ? -18.254 -3.813 20.688 1.00 97.12 354 ILE A O 1
ATOM 2742 N N . LYS A 1 355 ? -19.995 -2.375 20.633 1.00 90.81 355 LYS A N 1
ATOM 2743 C CA . LYS A 1 355 ? -20.995 -3.261 21.258 1.00 90.81 355 LYS A CA 1
ATOM 2744 C C . LYS A 1 355 ? -22.251 -3.474 20.426 1.00 90.81 355 LYS A C 1
ATOM 2746 O O . LYS A 1 355 ? -22.847 -2.479 19.935 1.00 90.81 355 LYS A O 1
#

Solvent-accessible surface area (backbone atoms only — not comparable to full-atom values): 18407 Å² total; per-residue (Å²): 99,66,68,58,35,52,50,40,40,70,78,38,67,75,36,59,63,85,37,82,38,76,80,80,55,94,66,41,38,83,43,35,35,40,45,79,51,91,43,42,36,44,57,66,51,58,44,50,41,49,47,53,38,36,53,34,14,74,61,56,26,47,46,21,22,48,40,30,36,17,22,42,63,70,48,53,70,66,54,31,32,41,28,40,50,46,31,43,70,29,70,34,64,44,75,43,73,44,92,90,51,74,85,77,57,48,82,72,38,74,68,33,30,52,43,36,51,55,39,43,42,51,36,46,21,37,40,46,34,56,48,27,34,49,48,41,28,72,78,71,68,46,50,30,43,30,44,44,28,77,77,38,71,86,43,71,73,35,67,78,45,57,72,43,38,20,50,50,84,38,35,40,43,44,53,74,61,56,91,92,52,47,50,46,79,43,80,38,68,76,44,39,29,20,35,64,87,73,28,28,76,76,40,73,45,65,44,75,44,81,44,84,24,43,87,84,45,66,45,38,31,32,29,34,35,22,32,43,33,26,25,47,54,55,99,43,71,82,55,20,73,73,42,44,28,30,38,42,35,25,33,27,98,83,54,28,25,39,34,56,43,50,47,60,89,84,40,56,69,67,76,86,65,35,23,38,30,47,34,40,32,47,92,50,31,40,36,35,47,69,78,44,35,42,75,69,34,60,93,40,30,34,38,40,37,39,31,21,64,43,92,66,78,67,83,47,43,25,50,73,88,42,71,58,60,79,86,37,47,51,60,41,82,87,34,22,26,36,39,40,55,53,82,42,53,60,44,46,74,44,41,35,43,53,76

Mean predicted aligned error: 2.89 Å

Radius of gyration: 20.53 Å; Cα contacts (8 Å, |Δi|>4): 832; chains: 1; bounding box: 57×44×56 Å